Protein AF-0000000072554692 (afdb_homodimer)

pLDDT: mean 91.98, std 11.0, range [53.34, 98.75]

Solvent-accessible surface area (backbone atoms only — not comparable to full-atom values): 11485 Å² total; per-residue (Å²): 124,55,53,57,45,79,74,40,60,37,57,48,41,49,41,67,34,64,44,56,52,38,45,26,35,38,33,53,44,80,68,66,70,75,41,36,36,34,41,55,47,37,23,35,80,87,69,43,76,45,80,87,39,63,42,62,56,47,60,25,60,50,39,83,48,96,64,23,29,34,33,58,33,79,50,31,22,42,56,57,62,47,53,27,29,43,42,33,39,32,29,37,44,63,105,50,80,43,81,44,40,66,45,70,52,66,66,24,42,28,80,122,55,53,56,43,79,75,40,60,36,58,48,41,48,41,68,35,64,43,54,52,37,45,28,35,38,34,53,44,80,69,67,70,76,41,36,36,35,39,55,45,36,23,36,80,86,70,46,78,46,80,87,39,62,42,62,57,47,59,26,61,50,39,84,48,95,64,23,28,35,33,58,35,79,51,31,22,42,55,58,62,46,53,28,27,44,40,34,39,31,29,38,44,67,103,50,79,43,81,43,41,64,43,69,52,64,64,23,42,28,79

Foldseek 3Di:
DWDKDWDDFDPDDDPPDDGPPDTDMDTDDPCPPFKKKKFKFKDAPVRHTDPPQKDAPRMFIFDDDVPGTDTDRDDIDGNDFHKMKMKMWMFTPDVHTDTDDIDIDDIDGGD/DWDKDWDDFDPDDDPPDDGPPDTDMDTDDPCPPFKKKKFKFKDAPVRHTDPPQKDAPRMFIFDDDDPGTDTDRDDIDGRDFHKMKMKMWMFTPDVHTDTDDIDIDDIDGGD

Radius of gyration: 26.97 Å; Cα contacts (8 Å, |Δi|>4): 586; chains: 2; bounding box: 29×77×52 Å

Sequence (222 aa):
MANIQILTQPAQANANRTLSPAIELHQQVATEPNLYFAHAALYDAAGTAVSGVLQGDVSATGTPTDGGLNYSFANLKITAPGQYYVLVNIFEQSNGANYLGEARSNLITVVMANIQILTQPAQANANRTLSPAIELHQQVATEPNLYFAHAALYDAAGTAVSGVLQGDVSATGTPTDGGLNYSFANLKITAPGQYYVLVNIFEQSNGANYLGEARSNLITVV

Organism: Hypocrea jecorina (strain QM6a) (NCBI:txid431241)

Secondary structure (DSSP, 8-state):
---EEEEE--SEE-TTSB-SSPEEEEEE------EEEEEEEEEETTS-EE-SSEES--EEE-EEETTEEEEEETT-EE-S-EEEEEEEEEEEEESEEEEEEEEEPPPEEE-/---EEEEE--SEE-TTSB-SSPEEEEEE------EEEEEEEEEETTS-EE-SSEES--EEE-EEETTEEEEEETT-EE-S-EEEEEEEEEEEEESEEEEEEEEEPPPEEE-

Structure (mmCIF, N/CA/C/O backbone):
data_AF-0000000072554692-model_v1
#
loop_
_entity.id
_entity.type
_entity.pdbx_description
1 polymer 'Predicted protein'
#
loop_
_atom_site.group_PDB
_atom_site.id
_atom_site.type_symbol
_atom_site.label_atom_id
_atom_site.label_alt_id
_atom_site.label_comp_id
_atom_site.label_asym_id
_atom_site.label_entity_id
_atom_site.label_seq_id
_atom_site.pdbx_PDB_ins_code
_atom_site.Cartn_x
_atom_site.Cartn_y
_atom_site.Cartn_z
_atom_site.occupancy
_atom_site.B_iso_or_equiv
_atom_site.auth_seq_id
_atom_site.auth_comp_id
_atom_site.auth_asym_id
_atom_site.auth_atom_id
_atom_site.pdbx_PDB_model_num
ATOM 1 N N . MET A 1 1 ? 1.763 -3.527 -16.766 1 65.5 1 MET A N 1
ATOM 2 C CA . MET A 1 1 ? 1.804 -4.949 -16.438 1 65.5 1 MET A CA 1
ATOM 3 C C . MET A 1 1 ? 2.961 -5.25 -15.484 1 65.5 1 MET A C 1
ATOM 5 O O . MET A 1 1 ? 3.986 -4.57 -15.516 1 65.5 1 MET A O 1
ATOM 9 N N . ALA A 1 2 ? 2.713 -6.156 -14.43 1 78.81 2 ALA A N 1
ATOM 10 C CA . ALA A 1 2 ? 3.75 -6.453 -13.445 1 78.81 2 ALA A CA 1
ATOM 11 C C . ALA A 1 2 ? 4.906 -7.219 -14.086 1 78.81 2 ALA A C 1
ATOM 13 O O . ALA A 1 2 ? 4.715 -7.941 -15.062 1 78.81 2 ALA A O 1
ATOM 14 N N . ASN A 1 3 ? 6.09 -6.801 -13.617 1 91.38 3 ASN A N 1
ATOM 15 C CA . ASN A 1 3 ? 7.254 -7.594 -13.992 1 91.38 3 ASN A CA 1
ATOM 16 C C . ASN A 1 3 ? 7.316 -8.906 -13.219 1 91.38 3 ASN A C 1
ATOM 18 O O . ASN A 1 3 ? 7.547 -8.906 -12.008 1 91.38 3 ASN A O 1
ATOM 22 N N . ILE A 1 4 ? 7.027 -10 -13.938 1 95.06 4 ILE A N 1
ATOM 23 C CA . ILE A 1 4 ? 6.941 -11.32 -13.312 1 95.06 4 ILE A CA 1
ATOM 24 C C . ILE A 1 4 ? 7.898 -12.281 -14.008 1 95.06 4 ILE A C 1
ATOM 26 O O . ILE A 1 4 ? 7.934 -12.352 -15.242 1 95.06 4 ILE A O 1
ATOM 30 N N . GLN A 1 5 ? 8.695 -12.938 -13.18 1 96.19 5 GLN A N 1
ATOM 31 C CA . GLN A 1 5 ? 9.641 -13.914 -13.719 1 96.19 5 GLN A CA 1
ATOM 32 C C . GLN A 1 5 ? 9.5 -15.258 -13.016 1 96.19 5 GLN A C 1
ATOM 34 O O . GLN A 1 5 ? 9.297 -15.312 -11.805 1 96.19 5 GLN A O 1
ATOM 39 N N . ILE A 1 6 ? 9.555 -16.344 -13.828 1 97.44 6 ILE A N 1
ATOM 40 C CA . ILE A 1 6 ? 9.703 -17.672 -13.234 1 97.44 6 ILE A CA 1
ATOM 41 C C . ILE A 1 6 ? 11.164 -17.922 -12.883 1 97.44 6 ILE A C 1
ATOM 43 O O . ILE A 1 6 ? 12.047 -17.812 -13.734 1 97.44 6 ILE A O 1
ATOM 47 N N . LEU A 1 7 ? 11.398 -18.172 -11.602 1 97.19 7 LEU A N 1
ATOM 48 C CA . LEU A 1 7 ? 12.75 -18.391 -11.094 1 97.19 7 LEU A CA 1
ATOM 49 C C . LEU A 1 7 ? 13.188 -19.828 -11.273 1 97.19 7 LEU A C 1
ATOM 51 O O . LEU A 1 7 ? 14.336 -20.094 -11.633 1 97.19 7 LEU A O 1
ATOM 55 N N . THR A 1 8 ? 12.367 -20.75 -10.883 1 98.12 8 THR A N 1
ATOM 56 C CA . THR A 1 8 ? 12.617 -22.188 -11.016 1 98.12 8 THR A CA 1
ATOM 57 C C . THR A 1 8 ? 11.375 -22.906 -11.547 1 98.12 8 THR A C 1
ATOM 59 O O . THR A 1 8 ? 10.25 -22.531 -11.211 1 98.12 8 THR A O 1
ATOM 62 N N . GLN A 1 9 ? 11.586 -23.891 -12.414 1 97.69 9 GLN A N 1
ATOM 63 C CA . GLN A 1 9 ? 10.531 -24.719 -12.992 1 97.69 9 GLN A CA 1
ATOM 64 C C . GLN A 1 9 ? 11.086 -26.047 -13.484 1 97.69 9 GLN A C 1
ATOM 66 O O . GLN A 1 9 ? 12.242 -26.141 -13.891 1 97.69 9 GLN A O 1
ATOM 71 N N . PRO A 1 10 ? 10.234 -27.078 -13.492 1 97.56 10 PRO A N 1
ATOM 72 C CA . PRO A 1 10 ? 10.711 -28.344 -14.031 1 97.56 10 PRO A CA 1
ATOM 73 C C . PRO A 1 10 ? 10.602 -28.422 -15.547 1 97.56 10 PRO A C 1
ATOM 75 O O . PRO A 1 10 ? 9.672 -27.875 -16.141 1 97.56 10 PRO A O 1
ATOM 78 N N . ALA A 1 11 ? 11.516 -29.109 -16.125 1 96.94 11 ALA A N 1
ATOM 79 C CA . ALA A 1 11 ? 11.414 -29.422 -17.547 1 96.94 11 ALA A CA 1
ATOM 80 C C . ALA A 1 11 ? 10.711 -30.766 -17.781 1 96.94 11 ALA A C 1
ATOM 82 O O . ALA A 1 11 ? 10.055 -30.969 -18.797 1 96.94 11 ALA A O 1
ATOM 83 N N . GLN A 1 12 ? 10.93 -31.594 -16.812 1 97.94 12 GLN A N 1
ATOM 84 C CA . GLN A 1 12 ? 10.336 -32.938 -16.844 1 97.94 12 GLN A CA 1
ATOM 85 C C . GLN A 1 12 ? 9.758 -33.312 -15.484 1 97.94 12 GLN A C 1
ATOM 87 O O . GLN A 1 12 ? 10.133 -32.719 -14.461 1 97.94 12 GLN A O 1
ATOM 92 N N . ALA A 1 13 ? 8.82 -34.125 -15.523 1 98.38 13 ALA A N 1
ATOM 93 C CA . ALA A 1 13 ? 8.234 -34.656 -14.289 1 98.38 13 ALA A CA 1
ATOM 94 C C . ALA A 1 13 ? 7.68 -36.062 -14.484 1 98.38 13 ALA A C 1
ATOM 96 O O . ALA A 1 13 ? 7.445 -36.5 -15.617 1 98.38 13 ALA A O 1
ATOM 97 N N . ASN A 1 14 ? 7.613 -36.875 -13.367 1 98.31 14 ASN A N 1
ATOM 98 C CA . ASN A 1 14 ? 6.844 -38.094 -13.344 1 98.31 14 ASN A CA 1
ATOM 99 C C . ASN A 1 14 ? 5.418 -37.875 -12.867 1 98.31 14 ASN A C 1
ATOM 101 O O . ASN A 1 14 ? 5.191 -37.125 -11.906 1 98.31 14 ASN A O 1
ATOM 105 N N . ALA A 1 15 ? 4.539 -38.5 -13.578 1 98.06 15 ALA A N 1
ATOM 106 C CA . ALA A 1 15 ? 3.133 -38.375 -13.203 1 98.06 15 ALA A CA 1
ATOM 107 C C . ALA A 1 15 ? 2.92 -38.688 -11.734 1 98.06 15 ALA A C 1
ATOM 109 O O . ALA A 1 15 ? 3.506 -39.656 -11.211 1 98.06 15 ALA A O 1
ATOM 110 N N . ASN A 1 16 ? 2.104 -37.875 -11.109 1 98 16 ASN A N 1
ATOM 111 C CA . ASN A 1 16 ? 1.656 -38.062 -9.734 1 98 16 ASN A CA 1
ATOM 112 C C . ASN A 1 16 ? 2.795 -37.875 -8.742 1 98 16 ASN A C 1
ATOM 114 O O . ASN A 1 16 ? 2.709 -38.281 -7.59 1 98 16 ASN A O 1
ATOM 118 N N . ARG A 1 17 ? 3.898 -37.312 -9.227 1 98.19 17 ARG A N 1
ATOM 119 C CA . ARG A 1 17 ? 4.973 -36.906 -8.328 1 98.19 17 ARG A CA 1
ATOM 120 C C . ARG A 1 17 ? 5.039 -35.375 -8.211 1 98.19 17 ARG A C 1
ATOM 122 O O . ARG A 1 17 ? 4.758 -34.688 -9.172 1 98.19 17 ARG A O 1
ATOM 129 N N . THR A 1 18 ? 5.453 -34.969 -7.074 1 98.31 18 THR A N 1
ATOM 130 C CA . THR A 1 18 ? 5.625 -33.531 -6.871 1 98.31 18 THR A CA 1
ATOM 131 C C . THR A 1 18 ? 6.656 -32.969 -7.848 1 98.31 18 THR A C 1
ATOM 133 O O . THR A 1 18 ? 7.699 -33.594 -8.078 1 98.31 18 THR A O 1
ATOM 136 N N . LEU A 1 19 ? 6.277 -31.844 -8.414 1 98.5 19 LEU A N 1
ATOM 137 C CA . LEU A 1 19 ? 7.184 -31.203 -9.352 1 98.5 19 LEU A CA 1
ATOM 138 C C . LEU A 1 19 ? 8.5 -30.828 -8.68 1 98.5 19 LEU A C 1
ATOM 140 O O . LEU A 1 19 ? 8.5 -30.312 -7.562 1 98.5 19 LEU A O 1
ATOM 144 N N . SER A 1 20 ? 9.492 -31.203 -9.406 1 97.94 20 SER A N 1
ATOM 145 C CA . SER A 1 20 ? 10.836 -30.859 -8.953 1 97.94 20 SER A CA 1
ATOM 146 C C . SER A 1 20 ? 11.711 -30.391 -10.109 1 97.94 20 SER A C 1
ATOM 148 O O . SER A 1 20 ? 11.852 -31.094 -11.109 1 97.94 20 SER A O 1
ATOM 150 N N . PRO A 1 21 ? 12.344 -29.172 -9.992 1 97.94 21 PRO A N 1
ATOM 151 C CA . PRO A 1 21 ? 12.148 -28.188 -8.922 1 97.94 21 PRO A CA 1
ATOM 152 C C . PRO A 1 21 ? 10.734 -27.641 -8.883 1 97.94 21 PRO A C 1
ATOM 154 O O . PRO A 1 21 ? 9.992 -27.75 -9.859 1 97.94 21 PRO A O 1
ATOM 157 N N . ALA A 1 22 ? 10.344 -27.125 -7.719 1 98.12 22 ALA A N 1
ATOM 158 C CA . ALA A 1 22 ? 9.062 -26.438 -7.594 1 98.12 22 ALA A CA 1
ATOM 159 C C . ALA A 1 22 ? 9 -25.219 -8.516 1 98.12 22 ALA A C 1
ATOM 161 O O . ALA A 1 22 ? 10.031 -24.688 -8.922 1 98.12 22 ALA A O 1
ATOM 162 N N . ILE A 1 23 ? 7.777 -24.844 -8.914 1 97.94 23 ILE A N 1
ATOM 163 C CA . ILE A 1 23 ? 7.609 -23.594 -9.648 1 97.94 23 ILE A CA 1
ATOM 164 C C . ILE A 1 23 ? 7.703 -22.422 -8.68 1 97.94 23 ILE A C 1
ATOM 166 O O . ILE A 1 23 ? 6.969 -22.359 -7.691 1 97.94 23 ILE A O 1
ATOM 170 N N . GLU A 1 24 ? 8.641 -21.547 -8.906 1 97.88 24 GLU A N 1
ATOM 171 C CA . GLU A 1 24 ? 8.852 -20.328 -8.141 1 97.88 24 GLU A CA 1
ATOM 172 C C . GLU A 1 24 ? 8.852 -19.094 -9.039 1 97.88 24 GLU A C 1
ATOM 174 O O . GLU A 1 24 ? 9.406 -19.125 -10.141 1 97.88 24 GLU A O 1
ATOM 179 N N . LEU A 1 25 ? 8.164 -18.094 -8.57 1 97.81 25 LEU A N 1
ATOM 180 C CA . LEU A 1 25 ? 8.094 -16.844 -9.328 1 97.81 25 LEU A CA 1
ATOM 181 C C . LEU A 1 25 ? 8.594 -15.672 -8.5 1 97.81 25 LEU A C 1
ATOM 183 O O . LEU A 1 25 ? 8.531 -15.711 -7.266 1 97.81 25 LEU A O 1
ATOM 187 N N . HIS A 1 26 ? 9.031 -14.648 -9.172 1 96.56 26 HIS A N 1
ATOM 188 C CA . HIS A 1 26 ? 9.344 -13.336 -8.609 1 96.56 26 HIS A CA 1
ATOM 189 C C . HIS A 1 26 ? 8.547 -12.234 -9.305 1 96.56 26 HIS A C 1
ATOM 191 O O . HIS A 1 26 ? 8.469 -12.203 -10.539 1 96.56 26 HIS A O 1
ATOM 197 N N . GLN A 1 27 ? 7.93 -11.461 -8.523 1 94.25 27 GLN A N 1
ATOM 198 C CA . GLN A 1 27 ? 7.266 -10.25 -8.984 1 94.25 27 GLN A CA 1
ATOM 199 C C . GLN A 1 27 ? 7.969 -9 -8.461 1 94.25 27 GLN A C 1
ATOM 201 O O . GLN A 1 27 ? 8.109 -8.828 -7.25 1 94.25 27 GLN A O 1
ATOM 206 N N . GLN A 1 28 ? 8.367 -8.164 -9.43 1 88.81 28 GLN A N 1
ATOM 207 C CA . GLN A 1 28 ? 8.859 -6.855 -9 1 88.81 28 GLN A CA 1
ATOM 208 C C . GLN A 1 28 ? 7.715 -5.973 -8.508 1 88.81 28 GLN A C 1
ATOM 210 O O . GLN A 1 28 ? 6.676 -5.871 -9.164 1 88.81 28 GLN A O 1
ATOM 215 N N . VAL A 1 29 ? 7.691 -5.656 -7.363 1 75.31 29 VAL A N 1
ATOM 216 C CA . VAL A 1 29 ? 6.715 -4.715 -6.82 1 75.31 29 VAL A CA 1
ATOM 217 C C . VAL A 1 29 ? 7.387 -3.371 -6.555 1 75.31 29 VAL A C 1
ATOM 219 O O . VAL A 1 29 ? 8.398 -3.307 -5.859 1 75.31 29 VAL A O 1
ATOM 222 N N . ALA A 1 30 ? 7.109 -2.529 -7.508 1 62.19 30 ALA A N 1
ATOM 223 C CA . ALA A 1 30 ? 7.641 -1.192 -7.262 1 62.19 30 ALA A CA 1
ATOM 224 C C . ALA A 1 30 ? 7.074 -0.604 -5.973 1 62.19 30 ALA A C 1
ATOM 226 O O . ALA A 1 30 ? 5.859 -0.441 -5.84 1 62.19 30 ALA A O 1
ATOM 227 N N . THR A 1 31 ? 7.348 -1.134 -4.855 1 54.62 31 THR A N 1
ATOM 228 C CA . THR A 1 31 ? 6.77 -0.542 -3.656 1 54.62 31 THR A CA 1
ATOM 229 C C . THR A 1 31 ? 6.969 0.971 -3.648 1 54.62 31 THR A C 1
ATOM 231 O O . THR A 1 31 ? 8.102 1.453 -3.555 1 54.62 31 THR A O 1
ATOM 234 N N . GLU A 1 32 ? 6.582 1.628 -4.613 1 53.34 32 GLU A N 1
ATOM 235 C CA . GLU A 1 32 ? 6.742 3.002 -4.148 1 53.34 32 GLU A CA 1
ATOM 236 C C . GLU A 1 32 ? 5.984 3.232 -2.844 1 53.34 32 GLU A C 1
ATOM 238 O O . GLU A 1 32 ? 4.797 2.914 -2.744 1 53.34 32 GLU A O 1
ATOM 243 N N . PRO A 1 33 ? 6.723 3.105 -1.695 1 54.78 33 PRO A N 1
ATOM 244 C CA . PRO A 1 33 ? 6.043 3.416 -0.436 1 54.78 33 PRO A CA 1
ATOM 245 C C . PRO A 1 33 ? 5.023 4.547 -0.579 1 54.78 33 PRO A C 1
ATOM 247 O O . PRO A 1 33 ? 5.25 5.492 -1.337 1 54.78 33 PRO A O 1
ATOM 250 N N . ASN A 1 34 ? 3.744 4.145 -0.47 1 62.06 34 ASN A N 1
ATOM 251 C CA . ASN A 1 34 ? 2.826 5.273 -0.374 1 62.06 34 ASN A CA 1
ATOM 252 C C . ASN A 1 34 ? 3.389 6.379 0.513 1 62.06 34 ASN A C 1
ATOM 254 O O . ASN A 1 34 ? 3.818 6.121 1.639 1 62.06 34 ASN A O 1
ATOM 258 N N . LEU A 1 35 ? 3.643 7.484 -0.141 1 75.5 35 LEU A N 1
ATOM 259 C CA . LEU A 1 35 ? 4.035 8.648 0.642 1 75.5 35 LEU A CA 1
ATOM 260 C C . LEU A 1 35 ? 2.807 9.398 1.152 1 75.5 35 LEU A C 1
ATOM 262 O O . LEU A 1 35 ? 1.83 9.57 0.42 1 75.5 35 LEU A O 1
ATOM 266 N N . TYR A 1 36 ? 2.711 9.453 2.428 1 86.62 36 TYR A N 1
ATOM 267 C CA . TYR A 1 36 ? 1.669 10.234 3.078 1 86.62 36 TYR A CA 1
ATOM 268 C C . TYR A 1 36 ? 2.215 11.578 3.561 1 86.62 36 TYR A C 1
ATOM 270 O O . TYR A 1 36 ? 3.33 11.648 4.082 1 86.62 36 TYR A O 1
ATOM 278 N N . PHE A 1 37 ? 1.514 12.586 3.26 1 92.25 37 PHE A N 1
ATOM 279 C CA . PHE A 1 37 ? 1.936 13.883 3.764 1 92.25 37 PHE A CA 1
ATOM 280 C C . PHE A 1 37 ? 0.759 14.633 4.375 1 92.25 37 PHE A C 1
ATOM 282 O O . PHE A 1 37 ? -0.393 14.406 4 1 92.25 37 PHE A O 1
ATOM 289 N N . ALA A 1 38 ? 1.101 15.43 5.293 1 95.94 38 ALA A N 1
ATOM 290 C CA . ALA A 1 38 ? 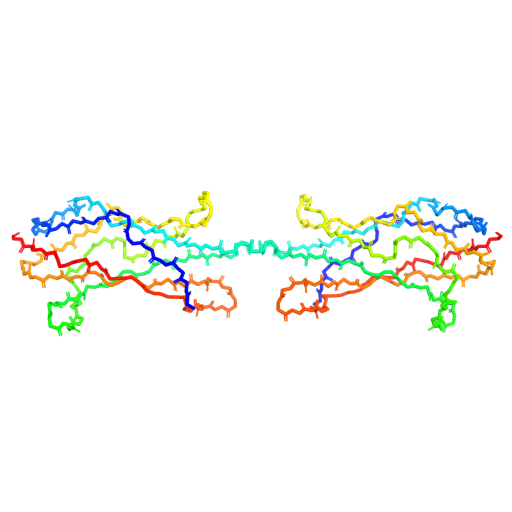0.169 16.344 5.945 1 95.94 38 ALA A CA 1
ATOM 291 C C . ALA A 1 38 ? 0.488 17.797 5.594 1 95.94 38 ALA A C 1
ATOM 293 O O . ALA A 1 38 ? 1.654 18.156 5.43 1 95.94 38 ALA A O 1
ATOM 294 N N . HIS A 1 39 ? -0.562 18.609 5.402 1 96.88 39 HIS A N 1
ATOM 295 C CA . HIS A 1 39 ? -0.417 20.031 5.133 1 96.88 39 HIS A CA 1
ATOM 296 C C . HIS A 1 39 ? -1.204 20.875 6.141 1 96.88 39 HIS A C 1
ATOM 298 O O . HIS A 1 39 ? -2.396 20.641 6.348 1 96.88 39 HIS A O 1
ATOM 304 N N . ALA A 1 40 ? -0.528 21.812 6.758 1 98.44 40 ALA A N 1
ATOM 305 C CA . ALA A 1 40 ? -1.142 22.672 7.766 1 98.44 40 ALA A CA 1
ATOM 306 C C . ALA A 1 40 ? -1.521 24.031 7.168 1 98.44 40 ALA A C 1
ATOM 308 O O . ALA A 1 40 ? -0.777 24.594 6.359 1 98.44 40 ALA A O 1
ATOM 309 N N . ALA A 1 41 ? -2.668 24.562 7.578 1 98.44 41 ALA A N 1
ATOM 310 C CA . ALA A 1 41 ? -3.113 25.938 7.293 1 98.44 41 ALA A CA 1
ATOM 311 C C . ALA A 1 41 ? -3.711 26.578 8.539 1 98.44 41 ALA A C 1
ATOM 313 O O . ALA A 1 41 ? -4.164 25.891 9.453 1 98.44 41 ALA A O 1
ATOM 314 N N . LEU A 1 42 ? -3.672 27.891 8.547 1 98.75 42 LEU A N 1
ATOM 315 C CA . LEU A 1 42 ? -4.156 28.656 9.688 1 98.75 42 LEU A CA 1
ATOM 316 C C . LEU A 1 42 ? -5.535 29.234 9.398 1 98.75 42 LEU A C 1
ATOM 318 O O . LEU A 1 42 ? -5.773 29.766 8.312 1 98.75 42 LEU A O 1
ATOM 322 N N . TYR A 1 43 ? -6.355 29.141 10.359 1 98.62 43 TYR A N 1
ATOM 323 C CA . TYR A 1 43 ? -7.684 29.75 10.305 1 98.62 43 TYR A CA 1
ATOM 324 C C . TYR A 1 43 ? -7.941 30.609 11.539 1 98.62 43 TYR A C 1
ATOM 326 O O . TYR A 1 43 ? -7.426 30.312 12.617 1 98.62 43 TYR A O 1
ATOM 334 N N . ASP A 1 44 ? -8.719 31.625 11.367 1 98.25 44 ASP A N 1
ATOM 335 C CA . ASP A 1 44 ? -9.133 32.406 12.539 1 98.25 44 ASP A CA 1
ATOM 336 C C . ASP A 1 44 ? -10.367 31.797 13.195 1 98.25 44 ASP A C 1
ATOM 338 O O . ASP A 1 44 ? -10.891 30.781 12.719 1 98.25 44 ASP A O 1
ATOM 342 N N . ALA A 1 45 ? -10.727 32.281 14.328 1 97.5 45 ALA A N 1
ATOM 343 C CA . ALA A 1 45 ? -11.797 31.719 15.156 1 97.5 45 ALA A CA 1
ATOM 344 C C . ALA A 1 45 ? -13.117 31.719 14.398 1 97.5 45 ALA A C 1
ATOM 346 O O . ALA A 1 45 ? -14.008 30.922 14.711 1 97.5 45 ALA A O 1
ATOM 347 N N . ALA A 1 46 ? -13.234 32.562 13.344 1 97.31 46 ALA A N 1
ATOM 348 C CA . ALA A 1 46 ? -14.461 32.656 12.562 1 97.31 46 ALA A CA 1
ATOM 349 C C . ALA A 1 46 ? -14.477 31.641 11.43 1 97.31 46 ALA A C 1
ATOM 351 O O . ALA A 1 46 ? -15.469 31.516 10.711 1 97.31 46 ALA A O 1
ATOM 352 N N . GLY A 1 47 ? -13.383 30.953 11.273 1 97 47 GLY A N 1
ATOM 353 C CA . GLY A 1 47 ? -13.328 29.938 10.234 1 97 47 GLY A CA 1
ATOM 354 C C . GLY A 1 47 ? -12.805 30.453 8.914 1 97 47 GLY A C 1
ATOM 355 O O . GLY A 1 47 ? -13 29.828 7.871 1 97 47 GLY A O 1
ATOM 356 N N . THR A 1 48 ? -12.242 31.672 9 1 97.56 48 THR A N 1
ATOM 357 C CA . THR A 1 48 ? -11.641 32.25 7.805 1 97.56 48 THR A CA 1
ATOM 358 C C . THR A 1 48 ? -10.156 31.875 7.715 1 97.56 48 THR A C 1
ATOM 360 O O . THR A 1 48 ? -9.422 32.031 8.688 1 97.56 48 THR A O 1
ATOM 363 N N . ALA A 1 49 ? -9.727 31.406 6.551 1 97.75 49 ALA A N 1
ATOM 364 C CA . ALA A 1 49 ? -8.32 31.094 6.348 1 97.75 49 ALA A CA 1
ATOM 365 C C . ALA A 1 49 ? -7.457 32.344 6.445 1 97.75 49 ALA A C 1
ATOM 367 O O . ALA A 1 49 ? -7.824 33.406 5.926 1 97.75 49 ALA A O 1
ATOM 368 N N . VAL A 1 50 ? -6.332 32.219 7.184 1 97.5 50 VAL A N 1
ATOM 369 C CA . VAL A 1 50 ? -5.391 33.344 7.348 1 97.5 50 VAL A CA 1
ATOM 370 C C . VAL A 1 50 ? -4.078 33 6.645 1 97.5 50 VAL A C 1
ATOM 372 O O . VAL A 1 50 ? -3.379 32.062 7.023 1 97.5 50 VAL A O 1
ATOM 375 N N . SER A 1 51 ? -3.727 33.688 5.625 1 95.94 51 SER A N 1
ATOM 376 C CA . SER A 1 51 ? -2.516 33.438 4.848 1 95.94 51 SER A CA 1
ATOM 377 C C . SER A 1 51 ? -1.356 34.281 5.336 1 95.94 51 SER A C 1
ATOM 379 O O . SER A 1 51 ? -1.562 35.438 5.777 1 95.94 51 SER A O 1
ATOM 381 N N . GLY A 1 52 ? -0.174 33.75 5.293 1 95.69 52 GLY A N 1
ATOM 382 C CA . GLY A 1 52 ? 1.046 34.531 5.531 1 95.69 52 GLY A CA 1
ATOM 383 C C . GLY A 1 52 ? 1.408 34.625 7 1 95.69 52 GLY A C 1
ATOM 384 O O . GLY A 1 52 ? 2.482 35.125 7.348 1 95.69 52 GLY A O 1
ATOM 385 N N . VAL A 1 53 ? 0.56 34.281 7.965 1 97.81 53 VAL A N 1
ATOM 386 C CA . VAL A 1 53 ? 0.723 34.438 9.406 1 97.81 53 VAL A CA 1
ATOM 387 C C . VAL A 1 53 ? 1.297 33.156 10.008 1 97.81 53 VAL A C 1
ATOM 389 O O . VAL A 1 53 ? 2.035 33.219 11 1 97.81 53 VAL A O 1
ATOM 392 N N . LEU A 1 54 ? 1.003 32.062 9.398 1 98.5 54 LEU A N 1
ATOM 393 C CA . LEU A 1 54 ? 1.609 30.781 9.789 1 98.5 54 LEU A CA 1
ATOM 394 C C . LEU A 1 54 ? 2.938 30.578 9.07 1 98.5 54 LEU A C 1
ATOM 396 O O . LEU A 1 54 ? 2.98 30.531 7.836 1 98.5 54 LEU A O 1
ATOM 400 N N . GLN A 1 55 ? 4.004 30.5 9.828 1 98.25 55 GLN A N 1
ATOM 401 C CA . GLN A 1 55 ? 5.324 30.312 9.234 1 98.25 55 GLN A CA 1
ATOM 402 C C . GLN A 1 55 ? 5.961 29.016 9.711 1 98.25 55 GLN A C 1
ATOM 404 O O . GLN A 1 55 ? 5.527 28.438 10.703 1 98.25 55 GLN A O 1
ATOM 409 N N . GLY A 1 56 ? 7.039 28.578 8.93 1 98.06 56 GLY A N 1
ATOM 410 C CA . GLY A 1 56 ? 7.664 27.281 9.172 1 98.06 56 GLY A CA 1
ATOM 411 C C . GLY A 1 56 ? 7.316 26.25 8.125 1 98.06 56 GLY A C 1
ATOM 412 O O . GLY A 1 56 ? 6.824 26.578 7.047 1 98.06 56 GLY A O 1
ATOM 413 N N . ASP A 1 57 ? 7.66 24.984 8.367 1 97.38 57 ASP A N 1
ATOM 414 C CA . ASP A 1 57 ? 7.289 23.906 7.453 1 97.38 57 ASP A CA 1
ATOM 415 C C . ASP A 1 57 ? 5.828 23.516 7.641 1 97.38 57 ASP A C 1
ATOM 417 O O . ASP A 1 57 ? 5.484 22.797 8.594 1 97.38 57 ASP A O 1
ATOM 421 N N . VAL A 1 58 ? 5.039 23.922 6.734 1 97.88 58 VAL A N 1
ATOM 422 C CA . VAL A 1 58 ? 3.605 23.672 6.863 1 97.88 58 VAL A CA 1
ATOM 423 C C . VAL A 1 58 ? 3.262 22.312 6.281 1 97.88 58 VAL A C 1
ATOM 425 O O . VAL A 1 58 ? 2.096 21.906 6.262 1 97.88 58 VAL A O 1
ATOM 428 N N . SER A 1 59 ? 4.227 21.547 5.75 1 95.88 59 SER A N 1
ATOM 429 C CA . SER A 1 59 ? 4.062 20.172 5.301 1 95.88 59 SER A CA 1
ATOM 430 C C . SER A 1 59 ? 4.926 19.219 6.125 1 95.88 59 SER A C 1
ATOM 432 O O . SER A 1 59 ? 6.039 19.562 6.523 1 95.88 59 SER A O 1
ATOM 434 N N . ALA A 1 60 ? 4.309 18.078 6.387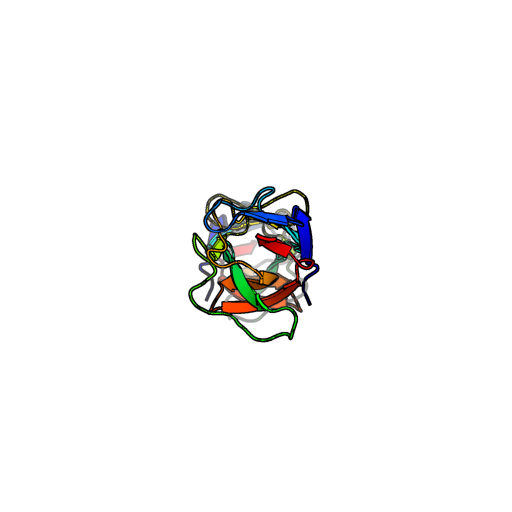 1 95.44 60 ALA A N 1
ATOM 435 C CA . ALA A 1 60 ? 5.023 17.016 7.105 1 95.44 60 ALA A CA 1
ATOM 436 C C . ALA A 1 60 ? 4.758 15.656 6.484 1 95.44 60 ALA A C 1
ATOM 438 O O . ALA A 1 60 ? 3.625 15.344 6.109 1 95.44 60 ALA A O 1
ATOM 439 N N . THR A 1 61 ? 5.805 14.797 6.402 1 91.31 61 THR A N 1
ATOM 440 C CA . THR A 1 61 ? 5.691 13.43 5.902 1 91.31 61 THR A CA 1
ATOM 441 C C . THR A 1 61 ? 5.297 12.477 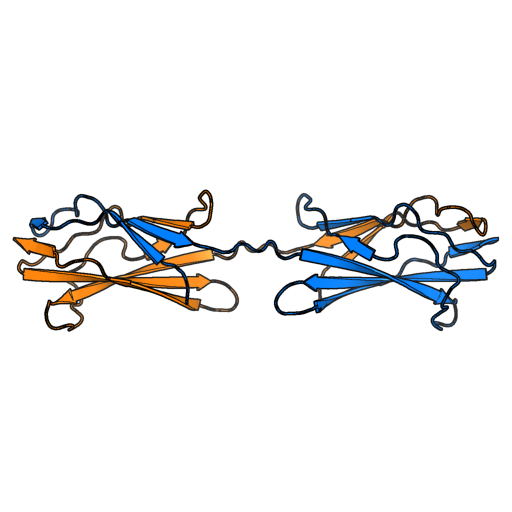7.023 1 91.31 61 THR A C 1
ATOM 443 O O . THR A 1 61 ? 5.781 12.602 8.148 1 91.31 61 THR A O 1
ATOM 446 N N . GLY A 1 62 ? 4.371 11.578 6.641 1 92.75 62 GLY A N 1
ATOM 447 C CA . GLY A 1 62 ? 4.016 10.547 7.602 1 92.75 62 GLY A CA 1
ATOM 448 C C . GLY A 1 62 ? 5.156 9.586 7.898 1 92.75 62 GLY A C 1
ATOM 449 O O . GLY A 1 62 ? 5.777 9.055 6.98 1 92.75 62 GLY A O 1
ATOM 450 N N . THR A 1 63 ? 5.426 9.422 9.211 1 88.88 63 THR A N 1
ATOM 451 C CA . THR A 1 63 ? 6.414 8.453 9.656 1 88.88 63 THR A CA 1
ATOM 452 C C . THR A 1 63 ? 5.734 7.234 10.273 1 88.88 63 THR A C 1
ATOM 454 O O . THR A 1 63 ? 4.867 7.375 11.141 1 88.88 63 THR A O 1
ATOM 457 N N . PRO A 1 64 ? 6.113 6.031 9.773 1 82.81 64 PRO A N 1
ATOM 458 C CA . PRO A 1 64 ? 5.457 4.824 10.281 1 82.81 64 PRO A CA 1
ATOM 459 C C . PRO A 1 64 ? 5.605 4.668 11.789 1 82.81 64 PRO A C 1
ATOM 461 O O . PRO A 1 64 ? 6.664 4.973 12.344 1 82.81 64 PRO A O 1
ATOM 464 N N . THR A 1 65 ? 4.512 4.391 12.414 1 85.69 65 THR A N 1
ATOM 465 C CA . THR A 1 65 ? 4.449 3.994 13.82 1 85.69 65 THR A CA 1
ATOM 466 C C . THR A 1 65 ? 3.682 2.684 13.977 1 85.69 65 THR A C 1
ATOM 468 O O . THR A 1 65 ? 3.223 2.104 12.992 1 85.69 65 THR A O 1
ATOM 471 N N . ASP A 1 66 ? 3.695 2.221 15.242 1 80.12 66 ASP A N 1
ATOM 472 C CA . ASP A 1 66 ? 2.807 1.092 15.5 1 80.12 66 ASP A CA 1
ATOM 473 C C . ASP A 1 66 ? 1.354 1.457 15.211 1 80.12 66 ASP A C 1
ATOM 475 O O . ASP A 1 66 ? 0.794 2.354 15.844 1 80.12 66 ASP A O 1
ATOM 479 N N . GLY A 1 67 ? 0.779 1.002 14.117 1 78.19 67 GLY A N 1
ATOM 480 C CA . GLY A 1 67 ? -0.637 1.189 13.844 1 78.19 67 GLY A CA 1
ATOM 481 C C . GLY A 1 67 ? -0.912 2.328 12.883 1 78.19 67 GLY A C 1
ATOM 482 O O . GLY A 1 67 ? -2.066 2.701 12.664 1 78.19 67 GLY A O 1
ATOM 483 N N . GLY A 1 68 ? 0.169 2.871 12.398 1 87.56 68 GLY A N 1
ATOM 484 C CA . GLY A 1 68 ? -0.15 3.928 11.445 1 87.56 68 GLY A CA 1
ATOM 485 C C . GLY A 1 68 ? 1.014 4.863 11.18 1 87.56 68 GLY A C 1
ATOM 486 O O . GLY A 1 68 ? 2.15 4.418 11.016 1 87.56 68 GLY A O 1
ATOM 487 N N . LEU A 1 69 ? 0.714 6.102 11 1 91.19 69 LEU A N 1
ATOM 488 C CA . LEU A 1 69 ? 1.675 7.145 10.656 1 91.19 69 LEU A CA 1
ATOM 489 C C . LEU A 1 69 ? 1.593 8.305 11.633 1 91.19 69 LEU A C 1
ATOM 491 O O . LEU A 1 69 ? 0.499 8.695 12.055 1 91.19 69 LEU A O 1
ATOM 495 N N . ASN A 1 70 ? 2.701 8.844 12.016 1 95.06 70 ASN A N 1
ATOM 496 C CA . ASN A 1 70 ? 2.771 10.102 12.75 1 95.06 70 ASN A CA 1
ATOM 497 C C . ASN A 1 70 ? 3.236 11.242 11.852 1 95.06 70 ASN A C 1
ATOM 499 O O . ASN A 1 70 ? 4.078 11.047 10.977 1 95.06 70 ASN A O 1
ATOM 503 N N . TYR A 1 71 ? 2.709 12.414 12.078 1 96.75 71 TYR A N 1
ATOM 504 C CA . TYR A 1 71 ? 3.119 13.656 11.438 1 96.75 71 TYR A CA 1
ATOM 505 C C . TYR A 1 71 ? 3.533 14.688 12.477 1 96.75 71 TYR A C 1
ATOM 507 O O . TYR A 1 71 ? 2.873 14.844 13.508 1 96.75 71 TYR A O 1
ATOM 515 N N . SER A 1 72 ? 4.617 15.398 12.219 1 97.5 72 SER A N 1
ATOM 516 C CA . SER A 1 72 ? 5.121 16.391 13.156 1 97.5 72 SER A CA 1
ATOM 517 C C . SER A 1 72 ? 5.406 17.719 12.453 1 97.5 72 SER A C 1
ATOM 519 O O . SER A 1 72 ? 6.094 17.75 11.43 1 97.5 72 SER A O 1
ATOM 521 N N . PHE A 1 73 ? 4.848 18.766 13.023 1 98.12 73 PHE A N 1
ATOM 522 C CA . PHE A 1 73 ? 5.176 20.125 12.617 1 98.12 73 PHE A CA 1
ATOM 523 C C . PHE A 1 73 ? 6.047 20.812 13.664 1 98.12 73 PHE A C 1
ATOM 525 O O . PHE A 1 73 ? 5.535 21.469 14.57 1 98.12 73 PHE A O 1
ATOM 532 N N . ALA A 1 74 ? 7.328 20.703 13.484 1 96.56 74 ALA A N 1
ATOM 533 C CA . ALA A 1 74 ? 8.266 20.969 14.578 1 96.56 74 ALA A CA 1
ATOM 534 C C . ALA A 1 74 ? 8.648 22.453 14.617 1 96.56 74 ALA A C 1
ATOM 536 O O . ALA A 1 74 ? 9.195 22.938 15.609 1 96.56 74 ALA A O 1
ATOM 537 N N . ASN A 1 75 ? 8.352 23.156 13.586 1 98 75 ASN A N 1
ATOM 538 C CA . ASN A 1 75 ? 8.906 24.5 13.57 1 98 75 ASN A CA 1
ATOM 539 C C . ASN A 1 75 ? 7.867 25.531 13.148 1 98 75 ASN A C 1
ATOM 541 O O . ASN A 1 75 ? 8.219 26.594 12.633 1 98 75 ASN A O 1
ATOM 545 N N . LEU A 1 76 ? 6.637 25.312 13.391 1 98.56 76 LEU A N 1
ATOM 546 C CA . LEU A 1 76 ? 5.594 26.281 13.07 1 98.56 76 LEU A CA 1
ATOM 547 C C . LEU A 1 76 ? 5.621 27.453 14.039 1 98.56 76 LEU A C 1
ATOM 549 O O . LEU A 1 76 ? 5.875 27.281 15.234 1 98.56 76 LEU A O 1
ATOM 553 N N . LYS A 1 77 ? 5.305 28.656 13.508 1 98.19 77 LYS A N 1
ATOM 554 C CA . LYS A 1 77 ? 5.102 29.875 14.273 1 98.19 77 LYS A CA 1
ATOM 555 C C . LYS A 1 77 ? 3.906 30.672 13.75 1 98.19 77 LYS A C 1
ATOM 557 O O . LYS A 1 77 ? 3.643 30.672 12.547 1 98.19 77 LYS A O 1
ATOM 562 N N . ILE A 1 78 ? 3.242 31.219 14.602 1 98.62 78 ILE A N 1
ATOM 563 C CA . ILE A 1 78 ? 2.227 32.219 14.258 1 98.62 78 ILE A CA 1
ATOM 564 C C . ILE A 1 78 ? 2.748 33.625 14.555 1 98.62 78 ILE A C 1
ATOM 566 O O . ILE A 1 78 ? 3.139 33.906 15.688 1 98.62 78 ILE A O 1
ATOM 570 N N . THR A 1 79 ? 2.754 34.438 13.57 1 98.56 79 THR A N 1
ATOM 571 C CA . THR A 1 79 ? 3.537 35.656 13.672 1 98.56 79 THR A CA 1
ATOM 572 C C . THR A 1 79 ? 2.68 36.812 14.203 1 98.56 79 THR A C 1
ATOM 574 O O . THR A 1 79 ? 3.205 37.844 14.602 1 98.56 79 THR A O 1
ATOM 577 N N . ALA A 1 80 ? 1.31 36.719 14.195 1 98.19 80 ALA A N 1
ATOM 578 C CA . ALA A 1 80 ? 0.416 37.781 14.609 1 98.19 80 ALA A CA 1
ATOM 579 C C . ALA A 1 80 ? -0.45 37.344 15.789 1 98.19 80 ALA A C 1
ATOM 581 O O . ALA A 1 80 ? -0.935 36.219 15.836 1 98.19 80 ALA A O 1
ATOM 582 N N . PRO A 1 81 ? -0.648 38.25 16.781 1 98.38 81 PRO A N 1
ATOM 583 C CA . PRO A 1 81 ? -1.56 37.938 17.891 1 98.38 81 PRO A CA 1
ATOM 584 C C . PRO A 1 81 ? -2.992 37.688 17.406 1 98.38 81 PRO A C 1
ATOM 586 O O . PRO A 1 81 ? -3.4 38.219 16.375 1 98.38 81 PRO A O 1
ATOM 589 N N . GLY A 1 82 ? -3.727 36.906 18.125 1 98.19 82 GLY A N 1
ATOM 590 C CA . GLY A 1 82 ? -5.109 36.594 17.812 1 98.19 82 GLY A CA 1
ATOM 591 C C . GLY A 1 82 ? -5.523 35.188 18.266 1 98.19 82 GLY A C 1
ATOM 592 O O . GLY A 1 82 ? -4.828 34.562 19.062 1 98.19 82 GLY A O 1
ATOM 593 N N . GLN A 1 83 ? -6.695 34.812 17.922 1 98.56 83 GLN A N 1
ATOM 594 C CA . GLN A 1 83 ? -7.215 33.469 18.156 1 98.56 83 GLN A CA 1
ATOM 595 C C . GLN A 1 83 ? -7.289 32.688 16.859 1 98.56 83 GLN A C 1
ATOM 597 O O . GLN A 1 83 ? -7.953 33.094 15.906 1 98.56 83 GLN A O 1
ATOM 602 N N . TYR A 1 84 ? -6.586 31.547 16.906 1 98.62 84 TYR A N 1
ATOM 603 C CA . TYR A 1 84 ? -6.453 30.781 15.672 1 98.62 84 TYR A CA 1
ATOM 604 C C . TYR A 1 84 ? -6.637 29.297 15.945 1 98.62 84 TYR A C 1
ATOM 606 O O . TYR A 1 84 ? -6.527 28.844 17.094 1 98.62 84 TYR A O 1
ATOM 614 N N . TYR A 1 85 ? -6.934 28.562 14.953 1 98.56 85 TYR A N 1
ATOM 615 C CA . TYR A 1 85 ? -6.719 27.109 14.969 1 98.56 85 TYR A CA 1
ATOM 616 C C . TYR A 1 85 ? -6.012 26.656 13.703 1 98.56 85 TYR A C 1
ATOM 618 O O . TYR A 1 85 ? -6.02 27.359 12.688 1 98.56 85 TYR A O 1
ATOM 626 N N . VAL A 1 86 ? -5.32 25.578 13.797 1 98.56 86 VAL A N 1
ATOM 627 C CA . VAL A 1 86 ? -4.637 24.969 12.664 1 98.56 86 VAL A CA 1
ATOM 628 C C . VAL A 1 86 ? -5.488 23.828 12.102 1 98.56 86 VAL A C 1
ATOM 630 O O . VAL A 1 86 ? -5.973 22.984 12.852 1 98.56 86 VAL A O 1
ATOM 633 N N . LEU A 1 87 ? -5.746 23.875 10.828 1 98.62 87 LEU A N 1
ATOM 634 C CA . LEU A 1 87 ? -6.359 22.781 10.086 1 98.62 87 LEU A CA 1
ATOM 635 C C . LEU A 1 87 ? -5.305 21.969 9.344 1 98.62 87 LEU A C 1
ATOM 637 O O . LEU A 1 87 ? -4.492 22.531 8.602 1 98.62 87 LEU A O 1
ATOM 641 N N . VAL A 1 88 ? -5.281 20.641 9.617 1 98 88 VAL A N 1
ATOM 642 C CA . VAL A 1 88 ? -4.324 19.781 8.938 1 98 88 VAL A CA 1
ATOM 643 C C . VAL A 1 88 ? -5.059 18.828 7.988 1 98 88 VAL A C 1
ATOM 645 O O . VAL A 1 88 ? -5.977 18.125 8.398 1 98 88 VAL A O 1
ATOM 648 N N . ASN A 1 89 ? -4.672 18.906 6.738 1 96.38 89 ASN A N 1
ATOM 649 C CA . ASN A 1 89 ? -5.148 17.969 5.73 1 96.38 89 ASN A CA 1
ATOM 650 C C . ASN A 1 89 ? -4.105 16.891 5.434 1 96.38 89 ASN A C 1
ATOM 652 O O . ASN A 1 89 ? -2.912 17.188 5.336 1 96.38 89 ASN A O 1
ATOM 656 N N . ILE A 1 90 ? -4.566 15.664 5.273 1 94.88 90 ILE A N 1
ATOM 657 C CA . ILE A 1 90 ? -3.648 14.562 5 1 94.88 90 ILE A CA 1
ATOM 658 C C . ILE A 1 90 ? -3.916 14.008 3.604 1 94.88 90 ILE A C 1
ATOM 660 O O . ILE A 1 90 ? -5.07 13.836 3.205 1 94.88 90 ILE A O 1
ATOM 664 N N . PHE A 1 91 ? -2.779 13.742 2.916 1 90.88 91 PHE A N 1
ATOM 665 C CA . PHE A 1 91 ? -2.842 13.234 1.55 1 90.88 91 PHE A CA 1
ATOM 666 C C . PHE A 1 91 ? -1.978 11.984 1.394 1 90.88 91 PHE A C 1
ATOM 668 O O . PHE A 1 91 ? -0.955 11.844 2.066 1 90.88 91 PHE A O 1
ATOM 675 N N . GLU A 1 92 ? -2.402 11.078 0.542 1 83.69 92 GLU A N 1
ATOM 676 C CA . GLU A 1 92 ? -1.584 9.984 0.028 1 83.69 92 GLU A CA 1
ATOM 677 C C . GLU A 1 92 ? -1.066 10.297 -1.374 1 83.69 92 GLU A C 1
ATOM 679 O O . GLU A 1 92 ? -1.826 10.734 -2.238 1 83.69 92 GLU A O 1
ATOM 684 N N . GLN A 1 93 ? 0.318 10.32 -1.378 1 75.19 93 GLN A N 1
ATOM 685 C CA . GLN A 1 93 ? 0.896 10.539 -2.699 1 75.19 93 GLN A CA 1
ATOM 686 C C . GLN A 1 93 ? 0.944 9.242 -3.5 1 75.19 93 GLN A C 1
ATOM 688 O O . GLN A 1 93 ? 1.852 8.422 -3.316 1 75.19 93 GLN A O 1
ATOM 693 N N . SER A 1 94 ? -0.014 8.789 -4.094 1 66.56 94 SER A N 1
ATOM 694 C CA . SER A 1 94 ? 0.068 7.738 -5.102 1 66.56 94 SER A CA 1
ATOM 695 C C . SER A 1 94 ? 0.072 8.32 -6.512 1 66.56 94 SER A C 1
ATOM 697 O O . SER A 1 94 ? 0.781 9.297 -6.785 1 66.56 94 SER A O 1
ATOM 699 N N . ASN A 1 95 ? -0.739 7.93 -7.484 1 60.75 95 ASN A N 1
ATOM 700 C CA . ASN A 1 95 ? -0.98 8.562 -8.781 1 60.75 95 ASN A CA 1
ATOM 701 C C . ASN A 1 95 ? -1.706 9.898 -8.625 1 60.75 95 ASN A C 1
ATOM 703 O O . ASN A 1 95 ? -2.836 10.047 -9.094 1 60.75 95 ASN A O 1
ATOM 707 N N . GLY A 1 96 ? -0.992 10.859 -7.895 1 68.44 96 GLY A N 1
ATOM 708 C CA . GLY A 1 96 ? -1.597 12.133 -7.52 1 68.44 96 GLY A CA 1
ATOM 709 C C . GLY A 1 96 ? -1.897 12.234 -6.035 1 68.44 96 GLY A C 1
ATOM 710 O O . GLY A 1 96 ? -1.652 11.289 -5.281 1 68.44 96 GLY A O 1
ATOM 711 N N . ALA A 1 97 ? -2.248 13.445 -5.512 1 76.38 97 ALA A N 1
ATOM 712 C CA . ALA A 1 97 ? -2.588 13.672 -4.109 1 76.38 97 ALA A CA 1
ATOM 713 C C . ALA A 1 97 ? -4.047 13.312 -3.834 1 76.38 97 ALA A C 1
ATOM 715 O O . ALA A 1 97 ? -4.957 13.883 -4.438 1 76.38 97 ALA A O 1
ATOM 716 N N . ASN A 1 98 ? -4.18 12.117 -3.188 1 82.75 98 ASN A N 1
ATOM 717 C CA . ASN A 1 98 ? -5.508 11.719 -2.725 1 82.75 98 ASN A CA 1
ATOM 718 C C . ASN A 1 98 ? -5.777 12.211 -1.306 1 82.75 98 ASN A C 1
ATOM 720 O O . ASN A 1 98 ? -5.023 11.898 -0.381 1 82.75 98 ASN A O 1
ATOM 724 N N . TYR A 1 99 ? -6.781 13.062 -1.121 1 90.94 99 TYR A N 1
ATOM 725 C CA . TYR A 1 99 ? -7.195 13.562 0.185 1 90.94 99 TYR A CA 1
ATOM 726 C C . TYR A 1 99 ? -7.73 12.43 1.055 1 90.94 99 TYR A C 1
ATOM 728 O O . TYR A 1 99 ? -8.625 11.688 0.641 1 90.94 99 TYR A O 1
ATOM 736 N N . LEU A 1 100 ? -7.117 12.242 2.238 1 87.44 100 LEU A N 1
ATOM 737 C CA . LEU A 1 100 ? -7.508 11.133 3.105 1 87.44 100 LEU A CA 1
ATOM 738 C C . LEU A 1 100 ? -8.375 11.625 4.258 1 87.44 100 LEU A C 1
ATOM 740 O O . LEU A 1 100 ? -9.219 10.883 4.766 1 87.44 100 LEU A O 1
ATOM 744 N N . GLY A 1 101 ? -8.242 12.844 4.711 1 93.5 101 GLY A N 1
ATOM 745 C CA . GLY A 1 101 ? -8.945 13.391 5.863 1 93.5 101 GLY A CA 1
ATOM 746 C C . GLY A 1 101 ? -8.281 14.625 6.441 1 93.5 101 GLY A C 1
ATOM 747 O O . GLY A 1 101 ? -7.348 15.164 5.852 1 93.5 101 GLY A O 1
ATOM 748 N N . GLU A 1 102 ? -8.938 15.141 7.566 1 95.81 102 GLU A N 1
ATOM 749 C CA . GLU A 1 102 ? -8.414 16.344 8.203 1 95.81 102 GLU A CA 1
ATOM 750 C C . GLU A 1 102 ? -8.562 16.281 9.719 1 95.81 102 GLU A C 1
ATOM 752 O O . GLU A 1 102 ? -9.328 15.461 10.242 1 95.81 102 GLU A O 1
ATOM 757 N N . ALA A 1 103 ? -7.754 17.062 10.344 1 97.06 103 ALA A N 1
ATOM 758 C CA . ALA A 1 103 ? -7.863 17.312 11.773 1 97.06 103 ALA A CA 1
ATOM 759 C C . ALA A 1 103 ? -7.742 18.797 12.086 1 97.06 103 ALA A C 1
ATOM 761 O O . ALA A 1 103 ? -6.949 19.5 11.461 1 97.06 103 ALA A O 1
ATOM 762 N N . ARG A 1 104 ? -8.516 19.25 13.078 1 97.12 104 ARG A N 1
ATOM 763 C CA . ARG A 1 104 ? -8.5 20.641 13.555 1 97.12 104 ARG A CA 1
ATOM 764 C C . ARG A 1 104 ? -7.973 20.719 14.984 1 97.12 104 ARG A C 1
ATOM 766 O O . ARG A 1 104 ? -8.398 19.938 15.852 1 97.12 104 ARG A O 1
ATOM 773 N N . SER A 1 105 ? -7.078 21.625 15.109 1 97.88 105 SER A N 1
ATOM 774 C CA . SER A 1 105 ? -6.648 21.844 16.484 1 97.88 105 SER A CA 1
ATOM 775 C C . SER A 1 105 ? -7.699 22.625 17.281 1 97.88 105 SER A C 1
ATOM 777 O O . SER A 1 105 ? -8.633 23.172 16.703 1 97.88 105 SER A O 1
ATOM 779 N N . ASN A 1 106 ? -7.508 22.562 18.641 1 97.94 106 ASN A N 1
ATOM 780 C CA . ASN A 1 106 ? -8.219 23.547 19.438 1 97.94 106 ASN A CA 1
ATOM 781 C C . ASN A 1 106 ? -7.75 24.969 19.125 1 97.94 106 ASN A C 1
ATOM 783 O O . ASN A 1 106 ? -6.77 25.156 18.406 1 97.94 106 ASN A O 1
ATOM 787 N N . LEU A 1 107 ? -8.508 25.938 19.625 1 98.44 107 LEU A N 1
ATOM 788 C CA . LEU A 1 107 ? -8.094 27.328 19.469 1 98.44 107 LEU A CA 1
ATOM 789 C C . LEU A 1 107 ? -6.77 27.578 20.172 1 98.44 107 LEU A C 1
ATOM 791 O O . LEU A 1 107 ? -6.566 27.125 21.297 1 98.44 107 LEU A O 1
ATOM 795 N N . ILE A 1 108 ? -5.949 28.234 19.5 1 98.62 108 ILE A N 1
ATOM 796 C CA . ILE A 1 108 ? -4.676 28.703 20.031 1 98.62 108 ILE A CA 1
ATOM 797 C C . ILE A 1 108 ? -4.734 30.203 20.266 1 98.62 108 ILE A C 1
ATOM 799 O O . ILE A 1 108 ? -4.98 30.984 19.344 1 98.62 108 ILE A O 1
ATOM 803 N N . THR A 1 109 ? -4.516 30.609 21.484 1 98.69 109 THR A N 1
ATOM 804 C CA . THR A 1 109 ? -4.418 32.031 21.781 1 98.69 109 THR A CA 1
ATOM 805 C C . THR A 1 109 ? -2.988 32.531 21.594 1 98.69 109 THR A C 1
ATOM 807 O O . THR A 1 109 ? -2.076 32.094 22.297 1 98.69 109 THR A O 1
ATOM 810 N N . VAL A 1 110 ? -2.834 33.375 20.656 1 98.62 110 VAL A N 1
ATOM 811 C CA . VAL A 1 110 ? -1.518 33.938 20.375 1 98.62 110 VAL A CA 1
ATOM 812 C C . VAL A 1 110 ? -1.442 35.375 20.906 1 98.62 110 VAL A C 1
ATOM 814 O O . VAL A 1 110 ? -2.312 36.188 20.625 1 98.62 110 VAL A O 1
ATOM 817 N N . VAL A 1 111 ? -0.305 35.594 21.703 1 98.19 111 VAL A N 1
ATOM 818 C CA . VAL A 1 111 ? -0.175 36.938 22.297 1 98.19 111 VAL A CA 1
ATOM 819 C C . VAL A 1 111 ? 1.114 37.594 21.812 1 98.19 111 VAL A C 1
ATOM 821 O O . VAL A 1 111 ? 2.051 36.906 21.391 1 98.19 111 VAL A O 1
ATOM 824 N N . MET B 1 1 ? -13.359 7.855 5.645 1 66.19 1 MET B N 1
ATOM 825 C CA . MET B 1 1 ? -12.492 8.93 6.121 1 66.19 1 MET B CA 1
ATOM 826 C C . MET B 1 1 ? -11.445 8.391 7.094 1 66.19 1 MET B C 1
ATOM 828 O O . MET B 1 1 ? -11.695 7.402 7.793 1 66.19 1 MET B O 1
ATOM 832 N N . ALA B 1 2 ? -10.117 8.891 6.965 1 79.12 2 ALA B N 1
ATOM 833 C CA . ALA B 1 2 ? -9.047 8.375 7.82 1 79.12 2 ALA B CA 1
ATOM 834 C C . ALA B 1 2 ? -9.266 8.781 9.273 1 79.12 2 ALA B C 1
ATOM 836 O O . ALA B 1 2 ? -9.875 9.812 9.555 1 79.12 2 ALA B O 1
ATOM 837 N N . ASN B 1 3 ? -8.938 7.797 10.133 1 91.44 3 ASN B N 1
ATOM 838 C CA . ASN B 1 3 ? -8.898 8.133 11.555 1 91.44 3 ASN B CA 1
ATOM 839 C C . ASN B 1 3 ? -7.664 8.945 11.906 1 91.44 3 ASN B C 1
ATOM 841 O O . ASN B 1 3 ? -6.543 8.438 11.867 1 91.44 3 ASN B O 1
ATOM 845 N N . ILE B 1 4 ? -7.898 10.219 12.172 1 95 4 ILE B N 1
ATOM 846 C CA . ILE B 1 4 ? -6.809 11.156 12.43 1 95 4 ILE B CA 1
ATOM 847 C C . ILE B 1 4 ? -7.012 11.82 13.789 1 95 4 ILE B C 1
ATOM 849 O O . ILE B 1 4 ? -8.109 12.289 14.102 1 95 4 ILE B O 1
ATOM 853 N N . GLN B 1 5 ? -5.961 11.789 14.578 1 96.12 5 GLN B N 1
ATOM 854 C CA . GLN B 1 5 ? -6.016 12.414 15.898 1 96.12 5 GLN B CA 1
ATOM 855 C C . GLN B 1 5 ? -4.844 13.375 16.094 1 96.12 5 GLN B C 1
ATOM 857 O O . GLN B 1 5 ? -3.719 13.078 15.68 1 96.12 5 GLN B O 1
ATOM 862 N N . ILE B 1 6 ? -5.145 14.531 16.688 1 97.44 6 ILE B N 1
ATOM 863 C CA . ILE B 1 6 ? -4.07 15.391 17.156 1 97.44 6 ILE B CA 1
ATOM 864 C C . ILE B 1 6 ? -3.562 14.898 18.5 1 97.44 6 ILE B C 1
ATOM 866 O O . ILE B 1 6 ? -4.34 14.75 19.453 1 97.44 6 ILE B O 1
ATOM 870 N N . LEU B 1 7 ? -2.271 14.594 18.562 1 97.12 7 LEU B N 1
ATOM 871 C CA . LEU B 1 7 ? -1.651 14.055 19.766 1 97.12 7 LEU B CA 1
ATOM 872 C C . LEU B 1 7 ? -1.218 15.172 20.719 1 97.12 7 LEU B C 1
ATOM 874 O O . LEU B 1 7 ? -1.376 15.055 21.938 1 97.12 7 LEU B O 1
ATOM 878 N N . THR B 1 8 ? -0.53 16.172 20.188 1 98.06 8 THR B N 1
ATOM 879 C CA . THR B 1 8 ? -0.071 17.328 20.953 1 98.06 8 THR B CA 1
ATOM 880 C C . THR B 1 8 ? -0.328 18.609 20.172 1 98.06 8 THR B C 1
ATOM 882 O O . THR B 1 8 ? -0.233 18.641 18.953 1 98.06 8 THR B O 1
ATOM 885 N N . GLN B 1 9 ? -0.72 19.672 20.875 1 97.56 9 GLN B N 1
ATOM 886 C CA . GLN B 1 9 ? -0.978 20.984 20.312 1 97.56 9 GLN B CA 1
ATOM 887 C C . GLN B 1 9 ? -0.862 22.078 21.391 1 97.56 9 GLN B C 1
ATOM 889 O O . GLN B 1 9 ? -1.128 21.812 22.562 1 97.56 9 GLN B O 1
ATOM 894 N N . PRO B 1 10 ? -0.491 23.281 20.969 1 97.5 10 PRO B N 1
ATOM 895 C CA . PRO B 1 10 ? -0.449 24.359 21.953 1 97.5 10 PRO B CA 1
ATOM 896 C C . PRO B 1 10 ? -1.817 24.984 22.203 1 97.5 10 PRO B C 1
ATOM 898 O O . PRO B 1 10 ? -2.627 25.094 21.281 1 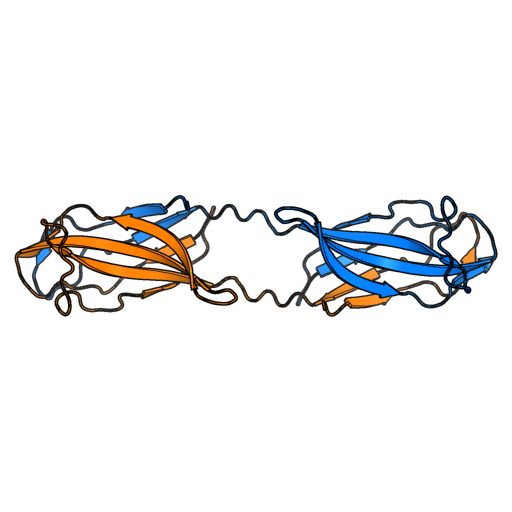97.5 10 PRO B O 1
ATOM 901 N N . ALA B 1 11 ? -2.02 25.406 23.406 1 96.75 11 ALA B N 1
ATOM 902 C CA . ALA B 1 11 ? -3.207 26.188 23.719 1 96.75 11 ALA B CA 1
ATOM 903 C C . ALA B 1 11 ? -2.918 27.688 23.594 1 96.75 11 ALA B C 1
ATOM 905 O O . ALA B 1 11 ? -3.814 28.469 23.297 1 96.75 11 ALA B O 1
ATOM 906 N N . GLN B 1 12 ? -1.699 27.969 23.875 1 97.81 12 GLN B N 1
ATOM 907 C CA . GLN B 1 12 ? -1.228 29.359 23.812 1 97.81 12 GLN B CA 1
ATOM 908 C C . GLN B 1 12 ? 0.134 29.438 23.125 1 97.81 12 GLN B C 1
ATOM 910 O O . GLN B 1 12 ? 0.858 28.438 23.047 1 97.81 12 GLN B O 1
ATOM 915 N N . ALA B 1 13 ? 0.362 30.547 22.578 1 98.31 13 ALA B N 1
ATOM 916 C CA . ALA B 1 13 ? 1.662 30.781 21.953 1 98.31 13 ALA B CA 1
ATOM 917 C C . ALA B 1 13 ? 2.016 32.281 21.984 1 98.31 13 ALA B C 1
ATOM 919 O O . ALA B 1 13 ? 1.137 33.125 22.141 1 98.31 13 ALA B O 1
ATOM 920 N N . ASN B 1 14 ? 3.361 32.594 21.984 1 98.31 14 ASN B N 1
ATOM 921 C CA . ASN B 1 14 ? 3.834 33.969 21.703 1 98.31 14 ASN B CA 1
ATOM 922 C C . ASN B 1 14 ? 4.102 34.156 20.219 1 98.31 14 ASN B C 1
ATOM 924 O O . ASN B 1 14 ? 4.676 33.312 19.562 1 98.31 14 ASN B O 1
ATOM 928 N N . ALA B 1 15 ? 3.65 35.312 19.797 1 98 15 ALA B N 1
ATOM 929 C CA . ALA B 1 15 ? 3.855 35.625 18.391 1 98 15 ALA B CA 1
ATOM 930 C C . ALA B 1 15 ? 5.328 35.5 18 1 98 15 ALA B C 1
ATOM 932 O O . ALA B 1 15 ? 6.215 35.875 18.766 1 98 15 ALA B O 1
ATOM 933 N N . ASN B 1 16 ? 5.531 34.938 16.828 1 97.94 16 ASN B N 1
ATOM 934 C CA . ASN B 1 16 ? 6.844 34.781 16.203 1 97.94 16 ASN B CA 1
ATOM 935 C C . ASN B 1 16 ? 7.734 33.812 16.969 1 97.94 16 ASN B C 1
ATOM 937 O O . ASN B 1 16 ? 8.953 33.812 16.797 1 97.94 16 ASN B O 1
ATOM 941 N N . ARG B 1 17 ? 7.121 33.062 17.891 1 98.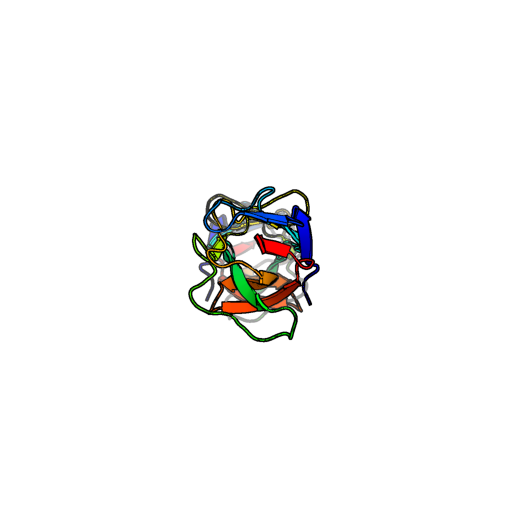06 17 ARG B N 1
ATOM 942 C CA . ARG B 1 17 ? 7.84 31.984 18.547 1 98.06 17 ARG B CA 1
ATOM 943 C C . ARG B 1 17 ? 7.344 30.625 18.062 1 98.06 17 ARG B C 1
ATOM 945 O O . ARG B 1 17 ? 6.16 30.469 17.75 1 98.06 17 ARG B O 1
ATOM 952 N N . THR B 1 18 ? 8.242 29.703 18.062 1 98.25 18 THR B N 1
ATOM 953 C CA . THR B 1 18 ? 7.867 28.344 17.672 1 98.25 18 THR B CA 1
ATOM 954 C C . THR B 1 18 ? 6.809 27.797 18.625 1 98.25 18 THR B C 1
ATOM 956 O O . THR B 1 18 ? 6.902 27.969 19.844 1 98.25 18 THR B O 1
ATOM 959 N N . LEU B 1 19 ? 5.84 27.188 18 1 98.5 19 LEU B N 1
ATOM 960 C CA . LEU B 1 19 ? 4.77 26.594 18.797 1 98.5 19 LEU B CA 1
ATOM 961 C C . LEU B 1 19 ? 5.312 25.516 19.719 1 98.5 19 LEU B C 1
ATOM 963 O O . LEU B 1 19 ? 6.129 24.688 19.312 1 98.5 19 LEU B O 1
ATOM 967 N N . SER B 1 20 ? 4.859 25.688 20.922 1 97.88 20 SER B N 1
ATOM 968 C CA . SER B 1 20 ? 5.211 24.703 21.938 1 97.88 20 SER B CA 1
ATOM 969 C C . SER B 1 20 ? 4.012 24.359 22.812 1 97.88 20 SER B C 1
ATOM 971 O O . SER B 1 20 ? 3.385 25.234 23.391 1 97.88 20 SER B O 1
ATOM 973 N N . PRO B 1 21 ? 3.646 23.031 22.922 1 97.88 21 PRO B N 1
ATOM 974 C CA . PRO B 1 21 ? 4.23 21.906 22.172 1 97.88 21 PRO B CA 1
ATOM 975 C C . PRO B 1 21 ? 3.963 21.984 20.672 1 97.88 21 PRO B C 1
ATOM 977 O O . PRO B 1 21 ? 3.078 22.734 20.25 1 97.88 21 PRO B O 1
ATOM 980 N N . ALA B 1 22 ? 4.809 21.281 19.906 1 98 22 ALA B N 1
ATOM 981 C CA . ALA B 1 22 ? 4.582 21.172 18.469 1 98 22 ALA B CA 1
ATOM 982 C C . ALA B 1 22 ? 3.25 20.484 18.188 1 98 22 ALA B C 1
ATOM 984 O O . ALA B 1 22 ? 2.713 19.766 19.031 1 98 22 ALA B O 1
ATOM 985 N N . ILE B 1 23 ? 2.664 20.797 17.016 1 97.94 23 ILE B N 1
ATOM 986 C CA . ILE B 1 23 ? 1.485 20.062 16.578 1 97.94 23 ILE B CA 1
ATOM 987 C C . ILE B 1 23 ? 1.902 18.688 16.047 1 97.94 23 ILE B C 1
ATOM 989 O O . ILE B 1 23 ? 2.744 18.594 15.148 1 97.94 23 ILE B O 1
ATOM 993 N N . GLU B 1 24 ? 1.399 17.641 16.656 1 97.88 24 GLU B N 1
ATOM 994 C CA . GLU B 1 24 ? 1.627 16.25 16.266 1 97.88 24 GLU B CA 1
ATOM 995 C C . GLU B 1 24 ? 0.308 15.523 16.016 1 97.88 24 GLU B C 1
ATOM 997 O O . GLU B 1 24 ? -0.656 15.703 16.766 1 97.88 24 GLU B O 1
ATOM 1002 N N . LEU B 1 25 ? 0.305 14.789 14.938 1 97.81 25 LEU B N 1
ATOM 1003 C CA . LEU B 1 25 ? -0.892 14.023 14.602 1 97.81 25 LEU B CA 1
ATOM 1004 C C . LEU B 1 25 ? -0.572 12.539 14.469 1 97.81 25 LEU B C 1
ATOM 1006 O O . LEU B 1 25 ? 0.563 12.164 14.164 1 97.81 25 LEU B O 1
ATOM 1010 N N . HIS B 1 26 ? -1.585 11.719 14.664 1 96.62 26 HIS B N 1
ATOM 1011 C CA . HIS B 1 26 ? -1.578 10.289 14.367 1 96.62 26 HIS B CA 1
ATOM 1012 C C . HIS B 1 26 ? -2.693 9.922 13.398 1 96.62 26 HIS B C 1
ATOM 1014 O O . HIS B 1 26 ? -3.838 10.359 13.562 1 96.62 26 HIS B O 1
ATOM 1020 N N . GLN B 1 27 ? -2.322 9.242 12.398 1 94.25 27 GLN B N 1
ATOM 1021 C CA . GLN B 1 27 ? -3.266 8.641 11.461 1 94.25 27 GLN B CA 1
ATOM 1022 C C . GLN B 1 27 ? -3.246 7.121 11.555 1 94.25 27 GLN B C 1
ATOM 1024 O O . GLN B 1 27 ? -2.197 6.496 11.375 1 94.25 27 GLN B O 1
ATOM 1029 N N . GLN B 1 28 ? -4.449 6.582 11.836 1 88.69 28 GLN B N 1
ATOM 1030 C CA . GLN B 1 28 ? -4.559 5.129 11.734 1 88.69 28 GLN B CA 1
ATOM 1031 C C . GLN B 1 28 ? -4.523 4.676 10.281 1 88.69 28 GLN B C 1
ATOM 1033 O O . GLN B 1 28 ? -5.227 5.227 9.43 1 88.69 28 GLN B O 1
ATOM 1038 N N . VAL B 1 29 ? -3.596 4.023 9.891 1 74.81 29 VAL B N 1
ATOM 1039 C CA . VAL B 1 29 ? -3.529 3.434 8.562 1 74.81 29 VAL B CA 1
ATOM 1040 C C . VAL B 1 29 ? -3.783 1.931 8.641 1 74.81 29 VAL B C 1
ATOM 1042 O O . VAL B 1 29 ? -3.123 1.226 9.414 1 74.81 29 VAL B O 1
ATOM 1045 N N . ALA B 1 30 ? -4.992 1.652 8.289 1 62.31 30 ALA B N 1
ATOM 1046 C CA . ALA B 1 30 ? -5.27 0.219 8.25 1 62.31 30 ALA B CA 1
ATOM 1047 C C . ALA B 1 30 ? -4.344 -0.496 7.273 1 62.31 30 ALA B C 1
ATOM 1049 O O . ALA B 1 30 ? -4.336 -0.186 6.078 1 62.31 30 ALA B O 1
ATOM 1050 N N . THR B 1 31 ? -3.098 -0.544 7.48 1 54.47 31 THR B N 1
ATOM 1051 C CA . THR B 1 31 ? -2.25 -1.229 6.512 1 54.47 31 THR B CA 1
ATOM 1052 C C . THR B 1 31 ? -2.836 -2.592 6.148 1 54.47 31 THR B C 1
ATOM 1054 O O . THR B 1 31 ? -2.896 -3.49 6.988 1 54.47 31 THR B O 1
ATOM 1057 N N . GLU B 1 32 ? -4.031 -2.676 5.773 1 53.38 32 GLU B N 1
ATOM 1058 C CA . GLU B 1 32 ? -4.145 -4.062 5.34 1 53.38 32 GLU B CA 1
ATOM 1059 C C . GLU B 1 32 ? -3.088 -4.402 4.293 1 53.38 32 GLU B C 1
ATOM 1061 O O . GLU B 1 32 ? -2.934 -3.686 3.301 1 53.38 32 GLU B O 1
ATOM 1066 N N . PRO B 1 33 ? -1.951 -4.984 4.781 1 54.69 33 PRO B N 1
ATOM 1067 C CA . PRO B 1 33 ? -0.972 -5.414 3.783 1 54.69 33 PRO B CA 1
ATOM 1068 C C . PRO B 1 33 ? -1.623 -5.91 2.494 1 54.69 33 PRO B C 1
ATOM 1070 O O . PRO B 1 33 ? -2.68 -6.547 2.535 1 54.69 33 PRO B O 1
ATOM 1073 N N . ASN B 1 34 ? -1.444 -5.086 1.437 1 61.88 34 ASN B N 1
ATOM 1074 C CA . ASN B 1 34 ? -1.869 -5.703 0.185 1 61.88 34 ASN B CA 1
ATOM 1075 C C . ASN B 1 34 ? -1.469 -7.176 0.124 1 61.88 34 ASN B C 1
ATOM 1077 O O . ASN B 1 34 ? -0.304 -7.516 0.342 1 61.88 34 ASN B O 1
ATOM 1081 N N . LEU B 1 35 ? -2.498 -7.988 0.136 1 75.69 35 LEU B N 1
ATOM 1082 C CA . LEU B 1 35 ? -2.227 -9.406 -0.075 1 75.69 35 LEU B CA 1
ATOM 1083 C C . LEU B 1 35 ? -2.125 -9.727 -1.562 1 75.69 35 LEU B C 1
ATOM 1085 O O . LEU B 1 35 ? -2.916 -9.227 -2.365 1 75.69 35 LEU B O 1
ATOM 1089 N N . TYR B 1 36 ? -0.985 -10.164 -1.931 1 86.44 36 TYR B N 1
ATOM 1090 C CA . TYR B 1 36 ? -0.763 -10.641 -3.291 1 86.44 36 TYR B CA 1
ATOM 1091 C C . TYR B 1 36 ? -0.825 -12.164 -3.35 1 86.44 36 TYR B C 1
ATOM 1093 O O . TYR B 1 36 ? -0.318 -12.852 -2.455 1 86.44 36 TYR B O 1
ATOM 1101 N N . PHE B 1 37 ? -1.549 -12.641 -4.273 1 92.31 37 PHE B N 1
ATOM 1102 C CA . PHE B 1 37 ? -1.573 -14.086 -4.438 1 92.31 37 PHE B CA 1
ATOM 1103 C C . PHE B 1 37 ? -1.394 -14.469 -5.902 1 92.31 37 PHE B C 1
ATOM 1105 O O . PHE B 1 37 ? -1.715 -13.688 -6.797 1 92.31 37 PHE B O 1
ATOM 1112 N N . ALA B 1 38 ? -0.844 -15.594 -6.074 1 95.88 38 ALA B N 1
ATOM 1113 C CA . ALA B 1 38 ? -0.67 -16.219 -7.379 1 95.88 38 ALA B CA 1
ATOM 1114 C C . ALA B 1 38 ? -1.559 -17.453 -7.516 1 95.88 38 ALA B C 1
ATOM 1116 O O . ALA B 1 38 ? -1.787 -18.172 -6.539 1 95.88 38 ALA B O 1
ATOM 1117 N N . HIS B 1 39 ? -2.119 -17.656 -8.719 1 96.88 39 HIS B N 1
ATOM 1118 C CA . HIS B 1 39 ? -2.934 -18.828 -9.016 1 96.88 39 HIS B CA 1
ATOM 1119 C C . HIS B 1 39 ? -2.396 -19.578 -10.242 1 96.88 39 HIS B C 1
ATOM 1121 O O . HIS B 1 39 ? -2.188 -18.969 -11.297 1 96.88 39 HIS B O 1
ATOM 1127 N N . ALA B 1 40 ? -2.174 -20.875 -10.07 1 98.44 40 ALA B N 1
ATOM 1128 C CA . ALA B 1 40 ? -1.637 -21.703 -11.141 1 98.44 40 ALA B CA 1
ATOM 1129 C C . ALA B 1 40 ? -2.746 -22.484 -11.836 1 98.44 40 ALA B C 1
ATOM 1131 O O . ALA B 1 40 ? -3.672 -22.984 -11.188 1 98.44 40 ALA B O 1
ATOM 1132 N N . ALA B 1 41 ? -2.637 -22.625 -13.156 1 98.44 41 ALA B N 1
ATOM 1133 C CA . ALA B 1 41 ? -3.473 -23.5 -13.977 1 98.44 41 ALA B CA 1
ATOM 1134 C C . ALA B 1 41 ? -2.633 -24.25 -15 1 98.44 41 ALA B C 1
ATOM 1136 O O . ALA B 1 41 ? -1.544 -23.797 -15.367 1 98.44 41 ALA B O 1
ATOM 1137 N N . LEU B 1 42 ? -3.152 -25.375 -15.406 1 98.75 42 LEU B N 1
ATOM 1138 C CA . LEU B 1 42 ? -2.445 -26.234 -16.359 1 98.75 42 LEU B CA 1
ATOM 1139 C C . LEU B 1 42 ? -3.021 -26.078 -17.766 1 98.75 42 LEU B C 1
ATOM 1141 O O . LEU B 1 42 ? -4.242 -26.047 -17.938 1 98.75 42 LEU B O 1
ATOM 1145 N N . TYR B 1 43 ? -2.146 -26 -18.688 1 98.62 43 TYR B N 1
ATOM 1146 C CA . TYR B 1 43 ? -2.51 -25.969 -20.094 1 98.62 43 TYR B CA 1
ATOM 1147 C C . TYR B 1 43 ? -1.747 -27.031 -20.875 1 98.62 43 TYR B C 1
ATOM 1149 O O . TYR B 1 43 ? -0.611 -27.375 -20.531 1 98.62 43 TYR B O 1
ATOM 1157 N N . ASP B 1 44 ? -2.359 -27.531 -21.891 1 98.25 44 ASP B N 1
ATOM 1158 C CA .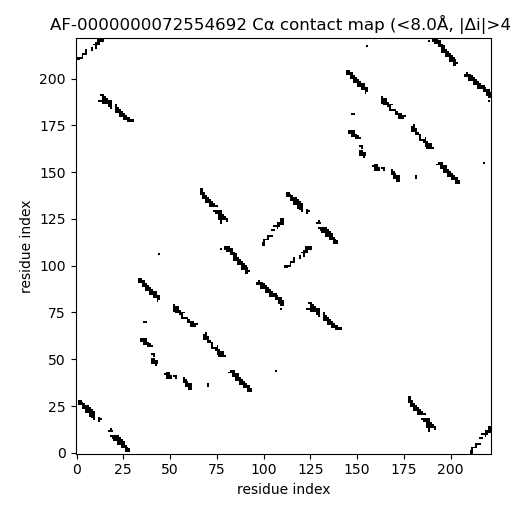 ASP B 1 44 ? -1.624 -28.438 -22.781 1 98.25 44 ASP B CA 1
ATOM 1159 C C . ASP B 1 44 ? -0.842 -27.656 -23.828 1 98.25 44 ASP B C 1
ATOM 1161 O O . ASP B 1 44 ? -0.901 -26.422 -23.875 1 98.25 44 ASP B O 1
ATOM 1165 N N . ALA B 1 45 ? -0.041 -28.328 -24.578 1 97.56 45 ALA B N 1
ATOM 1166 C CA . ALA B 1 45 ? 0.877 -27.719 -25.531 1 97.56 45 ALA B CA 1
ATOM 1167 C C . ALA B 1 45 ? 0.118 -26.922 -26.594 1 97.56 45 ALA B C 1
ATOM 1169 O O . ALA B 1 45 ? 0.672 -26 -27.203 1 97.56 45 ALA B O 1
ATOM 1170 N N . ALA B 1 46 ? -1.187 -27.219 -26.766 1 97.31 46 ALA B N 1
ATOM 1171 C CA . ALA B 1 46 ? -1.998 -26.531 -27.766 1 97.31 46 ALA B CA 1
ATOM 1172 C C . ALA B 1 46 ? -2.627 -25.266 -27.188 1 97.31 46 ALA B C 1
ATOM 1174 O O . ALA B 1 46 ? -3.275 -24.516 -27.906 1 97.31 46 ALA B O 1
ATOM 1175 N N . GLY B 1 47 ? -2.428 -25.078 -25.922 1 97.06 47 GLY B N 1
ATOM 1176 C CA . GLY B 1 47 ? -2.955 -23.875 -25.312 1 97.06 47 GLY B CA 1
ATOM 1177 C C . GLY B 1 47 ? -4.348 -24.047 -24.734 1 97.06 47 GLY B C 1
ATOM 1178 O O . GLY B 1 47 ? -5.051 -23.078 -24.469 1 97.06 47 GLY B O 1
ATOM 1179 N N . THR B 1 48 ? -4.723 -25.344 -24.656 1 97.56 48 THR B N 1
ATOM 1180 C CA . THR B 1 48 ? -6.016 -25.641 -24.047 1 97.56 48 THR B CA 1
ATOM 1181 C C . THR B 1 48 ? -5.867 -25.891 -22.547 1 97.56 48 THR B C 1
ATOM 1183 O O . THR B 1 48 ? -4.996 -26.656 -22.125 1 97.56 48 THR B O 1
ATOM 1186 N N . ALA B 1 49 ? -6.715 -25.266 -21.75 1 97.81 49 ALA B N 1
ATOM 1187 C CA . ALA B 1 49 ? -6.691 -25.484 -20.312 1 97.81 49 ALA B CA 1
ATOM 1188 C C . ALA B 1 49 ? -7.062 -26.922 -19.969 1 97.81 49 ALA B C 1
ATOM 1190 O O . ALA B 1 49 ? -7.98 -27.5 -20.578 1 97.81 49 ALA B O 1
ATOM 1191 N N . VAL B 1 50 ? -6.293 -27.516 -19.047 1 97.5 50 VAL B N 1
ATOM 1192 C CA . VAL B 1 50 ? -6.535 -28.891 -18.594 1 97.5 50 VAL B CA 1
ATOM 1193 C C . VA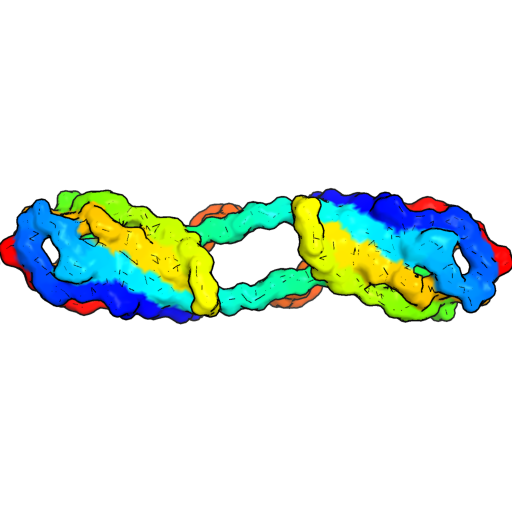L B 1 50 ? -6.98 -28.891 -17.141 1 97.5 50 VAL B C 1
ATOM 1195 O O . VAL B 1 50 ? -6.219 -28.484 -16.25 1 97.5 50 VAL B O 1
ATOM 1198 N N . SER B 1 51 ? -8.156 -29.25 -16.859 1 96 51 SER B N 1
ATOM 1199 C CA . SER B 1 51 ? -8.695 -29.25 -15.5 1 96 51 SER B CA 1
ATOM 1200 C C . SER B 1 51 ? -8.523 -30.625 -14.844 1 96 51 SER B C 1
ATOM 1202 O O . SER B 1 51 ? -8.586 -31.656 -15.508 1 96 51 SER B O 1
ATOM 1204 N N . GLY B 1 52 ? -8.289 -30.625 -13.562 1 95.69 52 GLY B N 1
ATOM 1205 C CA . GLY B 1 52 ? -8.305 -31.844 -12.758 1 95.69 52 GLY B CA 1
ATOM 1206 C C . GLY B 1 52 ? -6.984 -32.562 -12.758 1 95.69 52 GLY B C 1
ATOM 1207 O O . GLY B 1 52 ? -6.809 -33.562 -12.023 1 95.69 52 GLY B O 1
ATOM 1208 N N . VAL B 1 53 ? -6.027 -32.281 -13.609 1 97.88 53 VAL B N 1
ATOM 1209 C CA . VAL B 1 53 ? -4.77 -33 -13.812 1 97.88 53 VAL B CA 1
ATOM 1210 C C . VAL B 1 53 ? -3.672 -32.344 -12.969 1 97.88 53 VAL B C 1
ATOM 1212 O O . VAL B 1 53 ? -2.75 -33.031 -12.516 1 97.88 53 VAL B O 1
ATOM 1215 N N . LEU B 1 54 ? -3.787 -31.062 -12.734 1 98.5 54 LEU B N 1
ATOM 1216 C CA . LEU B 1 54 ? -2.891 -30.359 -11.82 1 98.5 54 LEU B CA 1
ATOM 1217 C C . LEU B 1 54 ? -3.393 -30.453 -10.391 1 98.5 54 LEU B C 1
ATOM 1219 O O . LEU B 1 54 ? -4.5 -30.016 -10.078 1 98.5 54 LEU B O 1
ATOM 1223 N N . GLN B 1 55 ? -2.613 -31.094 -9.547 1 98.25 55 GLN B N 1
ATOM 1224 C CA . GLN B 1 55 ? -3.004 -31.266 -8.148 1 98.25 55 GLN B CA 1
ATOM 1225 C C . GLN B 1 55 ? -2.014 -30.562 -7.215 1 98.25 55 GLN B C 1
ATOM 1227 O O . GLN B 1 55 ? -0.902 -30.219 -7.625 1 98.25 55 GLN B O 1
ATOM 1232 N N . GLY B 1 56 ? -2.482 -30.359 -5.906 1 98.12 56 GLY B N 1
ATOM 1233 C CA . GLY B 1 56 ? -1.711 -29.594 -4.941 1 98.12 56 GLY B CA 1
ATOM 1234 C C . GLY B 1 56 ? -2.279 -28.219 -4.691 1 98.12 56 GLY B C 1
ATOM 1235 O O . GLY B 1 56 ? -3.428 -27.938 -5.035 1 98.12 56 GLY B O 1
ATOM 1236 N N . ASP B 1 57 ? -1.544 -27.344 -3.988 1 97.5 57 ASP B N 1
ATOM 1237 C CA . ASP B 1 57 ? -1.972 -25.969 -3.77 1 97.5 57 ASP B CA 1
ATOM 1238 C C . ASP B 1 57 ? -1.724 -25.109 -5.008 1 97.5 57 ASP B C 1
ATOM 1240 O O . ASP B 1 57 ? -0.59 -24.703 -5.273 1 97.5 57 ASP B O 1
ATOM 1244 N N . VAL B 1 58 ? -2.754 -24.844 -5.695 1 97.81 58 VAL B N 1
ATOM 1245 C CA . VAL B 1 58 ? -2.613 -24.094 -6.945 1 97.81 58 VAL B CA 1
ATOM 1246 C C . VAL B 1 58 ? -2.609 -22.594 -6.66 1 97.81 58 VAL B C 1
ATOM 1248 O O . VAL B 1 58 ? -2.518 -21.781 -7.586 1 97.81 58 VAL B O 1
ATOM 1251 N N . SER B 1 59 ? -2.738 -22.141 -5.402 1 95.75 59 SER B N 1
ATOM 1252 C CA . SER B 1 59 ? -2.602 -20.75 -4.977 1 95.75 59 SER B CA 1
ATOM 1253 C C . SER B 1 59 ? -1.424 -20.578 -4.023 1 95.75 59 SER B C 1
ATOM 1255 O O . SER B 1 59 ? -1.14 -21.453 -3.211 1 95.75 59 SER B O 1
ATOM 1257 N N . ALA B 1 60 ? -0.749 -19.484 -4.246 1 95.5 60 ALA B N 1
ATOM 1258 C CA . ALA B 1 60 ? 0.371 -19.125 -3.377 1 95.5 60 ALA B CA 1
ATOM 1259 C C . ALA B 1 60 ? 0.345 -17.641 -3.018 1 95.5 60 ALA B C 1
ATOM 1261 O O . ALA B 1 60 ? 0.065 -16.797 -3.871 1 95.5 60 ALA B O 1
ATOM 1262 N N . THR B 1 61 ? 0.676 -17.297 -1.755 1 91.56 61 THR B N 1
ATOM 1263 C CA . THR B 1 61 ? 0.76 -15.922 -1.282 1 91.56 61 THR B CA 1
ATOM 1264 C C . THR B 1 61 ? 2.148 -15.344 -1.541 1 91.56 61 THR B C 1
ATOM 1266 O O . THR B 1 61 ? 3.156 -16.031 -1.373 1 91.56 61 THR B O 1
ATOM 1269 N N . GLY B 1 62 ? 2.113 -14.094 -2.012 1 92.81 62 GLY B N 1
ATOM 1270 C CA . GLY B 1 62 ? 3.385 -13.406 -2.176 1 92.81 62 GLY B CA 1
ATOM 1271 C C . GLY B 1 62 ? 4.102 -13.156 -0.864 1 92.81 62 GLY B C 1
ATOM 1272 O O . GLY B 1 62 ? 3.514 -12.625 0.08 1 92.81 62 GLY B O 1
ATOM 1273 N N . THR B 1 63 ? 5.379 -13.578 -0.824 1 89.12 63 THR B N 1
ATOM 1274 C CA . THR B 1 63 ? 6.238 -13.305 0.322 1 89.12 63 THR B CA 1
ATOM 1275 C C . THR B 1 63 ? 7.258 -12.211 -0.013 1 89.12 63 THR B C 1
ATOM 1277 O O . THR B 1 63 ? 7.945 -12.297 -1.033 1 89.12 63 THR B O 1
ATOM 1280 N N . PRO B 1 64 ? 7.293 -11.18 0.857 1 82.69 64 PRO B N 1
ATOM 1281 C CA . PRO B 1 64 ? 8.203 -10.078 0.56 1 82.69 64 PRO B CA 1
ATOM 1282 C C . PRO B 1 64 ? 9.656 -10.523 0.441 1 82.69 64 PRO B C 1
ATOM 1284 O O . PRO B 1 64 ? 10.102 -11.398 1.192 1 82.69 64 PRO B O 1
ATOM 1287 N N . THR B 1 65 ? 10.297 -10.055 -0.593 1 85.75 65 THR B N 1
ATOM 1288 C CA . THR B 1 65 ? 11.734 -10.172 -0.802 1 85.75 65 THR B CA 1
ATOM 1289 C C . THR B 1 65 ? 12.359 -8.805 -1.062 1 85.75 65 THR B C 1
ATOM 1291 O O . THR B 1 65 ? 11.664 -7.789 -1.055 1 85.75 65 THR B O 1
ATOM 1294 N N . ASP B 1 66 ? 13.711 -8.867 -1.166 1 79.94 66 ASP B N 1
ATOM 1295 C CA . ASP B 1 66 ? 14.352 -7.645 -1.636 1 79.94 66 ASP B CA 1
ATOM 1296 C C . ASP B 1 66 ? 13.875 -7.273 -3.037 1 79.94 66 ASP B C 1
ATOM 1298 O O . ASP B 1 66 ? 14.094 -8.023 -3.992 1 79.94 66 ASP B O 1
ATOM 1302 N N . GLY B 1 67 ? 13 -6.316 -3.199 1 78.5 67 GLY B N 1
ATOM 1303 C CA . GLY B 1 67 ? 12.602 -5.828 -4.508 1 78.5 67 GLY B CA 1
ATOM 1304 C C . GLY B 1 67 ? 11.242 -6.336 -4.949 1 78.5 67 GLY B C 1
ATOM 1305 O O . GLY B 1 67 ? 10.828 -6.109 -6.086 1 78.5 67 GLY B O 1
ATOM 1306 N N . GLY B 1 68 ? 10.641 -7.062 -4.055 1 87.62 68 GLY B N 1
ATOM 1307 C CA . GLY B 1 68 ? 9.32 -7.496 -4.508 1 87.62 68 GLY B CA 1
ATOM 1308 C C . GLY B 1 68 ? 8.773 -8.664 -3.709 1 87.62 68 GLY B C 1
ATOM 1309 O O . GLY B 1 68 ? 8.875 -8.68 -2.48 1 87.62 68 GLY B O 1
ATOM 1310 N N . LEU B 1 69 ? 8.078 -9.523 -4.371 1 91.19 69 LEU B N 1
ATOM 1311 C CA . LEU B 1 69 ? 7.398 -10.672 -3.775 1 91.19 69 LEU B CA 1
ATOM 1312 C C . LEU B 1 69 ? 7.816 -11.969 -4.457 1 91.19 69 LEU B C 1
ATOM 1314 O O . LEU B 1 69 ? 7.973 -12.008 -5.68 1 91.19 69 LEU B O 1
ATOM 1318 N N . ASN B 1 70 ? 8.023 -13 -3.703 1 95 70 ASN B N 1
ATOM 1319 C CA . ASN B 1 70 ? 8.188 -14.352 -4.227 1 95 70 ASN B CA 1
ATOM 1320 C C . ASN B 1 70 ? 6.93 -15.195 -4.008 1 95 70 ASN B C 1
ATOM 1322 O O . ASN B 1 70 ? 6.254 -15.047 -2.986 1 95 70 ASN B O 1
ATOM 1326 N N . TYR B 1 71 ? 6.633 -16.047 -4.957 1 96.81 71 TYR B N 1
ATOM 1327 C CA . TYR B 1 71 ? 5.57 -17.031 -4.875 1 96.81 71 TYR B CA 1
ATOM 1328 C C . TYR B 1 71 ? 6.129 -18.438 -5.066 1 96.81 71 TYR B C 1
ATOM 1330 O O . TYR B 1 71 ? 6.961 -18.672 -5.945 1 96.81 71 TYR B O 1
ATOM 1338 N N . SER B 1 72 ? 5.68 -19.359 -4.25 1 97.69 72 SER B N 1
ATOM 1339 C CA . SER B 1 72 ? 6.164 -20.734 -4.32 1 97.69 72 SER B CA 1
ATOM 1340 C C . SER B 1 72 ? 5.004 -21.734 -4.375 1 97.69 72 SER B C 1
ATOM 1342 O O . SER B 1 72 ? 4.098 -21.672 -3.541 1 97.69 72 SER B O 1
ATOM 1344 N N . PHE B 1 73 ? 5.062 -22.594 -5.387 1 98.19 73 PHE B N 1
ATOM 1345 C CA . PHE B 1 73 ? 4.156 -23.734 -5.473 1 98.19 73 PHE B CA 1
ATOM 1346 C C . PHE B 1 73 ? 4.879 -25.031 -5.121 1 98.19 73 PHE B C 1
ATOM 1348 O O . PHE B 1 73 ? 5.414 -25.703 -6.004 1 98.19 73 PHE B O 1
ATOM 1355 N N . ALA B 1 74 ? 4.836 -25.391 -3.861 1 96.69 74 ALA B N 1
ATOM 1356 C CA . ALA B 1 74 ? 5.77 -26.359 -3.316 1 96.69 74 ALA B CA 1
ATOM 1357 C C . ALA B 1 74 ? 5.23 -27.781 -3.475 1 96.69 74 ALA B C 1
ATOM 1359 O O . ALA B 1 74 ? 5.98 -28.75 -3.34 1 96.69 74 ALA B O 1
ATOM 1360 N N . ASN B 1 75 ? 4.004 -27.906 -3.793 1 98.06 75 ASN B N 1
ATOM 1361 C CA . ASN B 1 75 ? 3.477 -29.266 -3.742 1 98.06 75 ASN B CA 1
ATOM 1362 C C . ASN B 1 75 ? 2.619 -29.578 -4.965 1 98.06 75 ASN B C 1
ATOM 1364 O O . ASN B 1 75 ? 1.732 -30.422 -4.902 1 98.06 75 ASN B O 1
ATOM 1368 N N . LEU B 1 76 ? 2.854 -28.984 -6.074 1 98.56 76 LEU B N 1
ATOM 1369 C CA . LEU B 1 76 ? 2.113 -29.281 -7.297 1 98.56 76 LEU B CA 1
ATOM 1370 C C . LEU B 1 76 ? 2.531 -30.625 -7.875 1 98.56 76 LEU B C 1
ATOM 1372 O O . LEU B 1 76 ? 3.709 -30.984 -7.824 1 98.56 76 LEU B O 1
ATOM 1376 N N . LYS B 1 77 ? 1.546 -31.328 -8.469 1 98.19 77 LYS B N 1
ATOM 1377 C CA . LYS B 1 77 ? 1.734 -32.562 -9.234 1 98.19 77 LYS B CA 1
ATOM 1378 C C . LYS B 1 77 ? 0.889 -32.562 -10.5 1 98.19 77 LYS B C 1
ATOM 1380 O O . LYS B 1 77 ? -0.224 -32.031 -10.508 1 98.19 77 LYS B O 1
ATOM 1385 N N . ILE B 1 78 ? 1.422 -33.062 -11.461 1 98.62 78 ILE B N 1
ATOM 1386 C CA . ILE B 1 78 ? 0.653 -33.375 -12.656 1 98.62 78 ILE B CA 1
ATOM 1387 C C . ILE B 1 78 ? 0.392 -34.875 -12.727 1 98.62 78 ILE B C 1
ATOM 1389 O O . ILE B 1 78 ? 1.33 -35.688 -12.711 1 98.62 78 ILE B O 1
ATOM 1393 N N . THR B 1 79 ? -0.833 -35.25 -12.805 1 98.62 79 THR B N 1
ATOM 1394 C CA . THR B 1 79 ? -1.188 -36.625 -12.531 1 98.62 79 THR B CA 1
ATOM 1395 C C . THR B 1 79 ? -1.212 -37.469 -13.82 1 98.62 79 THR B C 1
ATOM 1397 O O . THR B 1 79 ? -1.231 -38.688 -13.781 1 98.62 79 THR B O 1
ATOM 1400 N N . ALA B 1 80 ? -1.271 -36.812 -15.039 1 98.25 80 ALA B N 1
ATOM 1401 C CA . ALA B 1 80 ? -1.374 -37.531 -16.312 1 98.25 80 ALA B CA 1
ATOM 1402 C C . ALA B 1 80 ? -0.17 -37.219 -17.203 1 98.25 80 ALA B C 1
ATOM 1404 O O . ALA B 1 80 ? 0.296 -36.094 -17.266 1 98.25 80 ALA B O 1
ATOM 1405 N N . PRO B 1 81 ? 0.371 -38.25 -17.906 1 98.44 81 PRO B N 1
ATOM 1406 C CA . PRO B 1 81 ? 1.454 -38 -18.859 1 98.44 81 PRO B CA 1
ATOM 1407 C C . PRO B 1 81 ? 1.043 -37.062 -19.984 1 98.44 81 PRO B C 1
ATOM 1409 O O . PRO B 1 81 ? -0.141 -36.969 -20.328 1 98.44 81 PRO B O 1
ATOM 1412 N N . GLY B 1 82 ? 1.977 -36.344 -20.547 1 98.25 82 GLY B N 1
ATOM 1413 C CA . GLY B 1 82 ? 1.74 -35.406 -21.625 1 98.25 82 GLY B CA 1
ATOM 1414 C C . GLY B 1 82 ? 2.691 -34.219 -21.625 1 98.25 82 GLY B C 1
ATOM 1415 O O . GLY B 1 82 ? 3.709 -34.25 -20.922 1 98.25 82 GLY B O 1
ATOM 1416 N N . GLN B 1 83 ? 2.477 -33.312 -22.5 1 98.56 83 GLN B N 1
ATOM 1417 C CA . GLN B 1 83 ? 3.197 -32.031 -22.562 1 98.56 83 GLN B CA 1
ATOM 1418 C C . GLN B 1 83 ? 2.322 -30.891 -22.094 1 98.56 83 GLN B C 1
ATOM 1420 O O . GLN B 1 83 ? 1.248 -30.641 -22.641 1 98.56 83 GLN B O 1
ATOM 1425 N N . TYR B 1 84 ? 2.852 -30.234 -21.062 1 98.69 84 TYR B N 1
ATOM 1426 C CA . TYR B 1 84 ? 2.047 -29.203 -20.422 1 98.69 84 TYR B CA 1
ATOM 1427 C C . TYR B 1 84 ? 2.883 -27.969 -20.141 1 98.69 84 TYR B C 1
ATOM 1429 O O . TYR B 1 84 ? 4.113 -28.031 -20.109 1 98.69 84 TYR B O 1
ATOM 1437 N N . TYR B 1 85 ? 2.248 -26.891 -19.953 1 98.62 85 TYR B N 1
ATOM 1438 C CA . TYR B 1 85 ? 2.855 -25.75 -19.266 1 98.62 85 TYR B CA 1
ATOM 1439 C C . TYR B 1 85 ? 1.922 -25.203 -18.203 1 98.62 85 TYR B C 1
ATOM 1441 O O . TYR B 1 85 ? 0.712 -25.438 -18.234 1 98.62 85 TYR B O 1
ATOM 1449 N N . VAL B 1 86 ? 2.475 -24.594 -17.203 1 98.56 86 VAL B N 1
ATOM 1450 C CA . VAL B 1 86 ? 1.724 -23.953 -16.141 1 98.56 86 VAL B CA 1
ATOM 1451 C C . VAL B 1 86 ? 1.62 -22.453 -16.406 1 98.56 86 VAL B C 1
ATOM 1453 O O . VAL B 1 86 ? 2.621 -21.797 -16.719 1 98.56 86 VAL B O 1
ATOM 1456 N N . LEU B 1 87 ? 0.431 -21.938 -16.406 1 98.62 87 LEU B N 1
ATOM 1457 C CA . LEU B 1 87 ? 0.158 -20.5 -16.438 1 98.62 87 LEU B CA 1
ATOM 1458 C C . LEU B 1 87 ? -0.141 -19.969 -15.031 1 98.62 87 LEU B C 1
ATOM 1460 O O . LEU B 1 87 ? -1.003 -20.516 -14.336 1 98.62 87 LEU B O 1
ATOM 1464 N N . VAL B 1 88 ? 0.64 -18.984 -14.609 1 98 88 VAL B N 1
ATOM 1465 C CA . VAL B 1 88 ? 0.418 -18.391 -13.289 1 98 88 VAL B CA 1
ATOM 1466 C C . VAL B 1 88 ? -0.107 -16.969 -13.438 1 98 88 VAL B C 1
ATOM 1468 O O . VAL B 1 88 ? 0.509 -16.141 -14.109 1 98 88 VAL B O 1
ATOM 1471 N N . ASN B 1 89 ? -1.263 -16.734 -12.844 1 96.38 89 ASN B N 1
ATOM 1472 C CA . ASN B 1 89 ? -1.828 -15.391 -12.742 1 96.38 89 ASN B CA 1
ATOM 1473 C C . ASN B 1 89 ? -1.615 -14.789 -11.352 1 96.38 89 ASN B C 1
ATOM 1475 O O . ASN B 1 89 ? -1.773 -15.484 -10.344 1 96.38 89 ASN B O 1
ATOM 1479 N N . ILE B 1 90 ? -1.289 -13.516 -11.312 1 94.88 90 ILE B N 1
ATOM 1480 C CA . ILE B 1 90 ? -1.047 -12.852 -10.039 1 94.88 90 ILE B CA 1
ATOM 1481 C C . ILE B 1 90 ? -2.113 -11.789 -9.797 1 94.88 90 ILE B C 1
ATOM 1483 O O . ILE B 1 90 ? -2.477 -11.047 -10.719 1 94.88 90 ILE B O 1
ATOM 1487 N N . PHE B 1 91 ? -2.564 -11.766 -8.531 1 91 91 PHE B N 1
ATOM 1488 C CA . PHE B 1 91 ? -3.619 -10.836 -8.133 1 91 91 PHE B CA 1
ATOM 1489 C C . PHE B 1 91 ? -3.223 -10.07 -6.879 1 91 91 PHE B C 1
ATOM 1491 O O . PHE B 1 91 ? -2.5 -10.594 -6.027 1 91 91 PHE B O 1
ATOM 1498 N N . GLU B 1 92 ? -3.666 -8.828 -6.781 1 83.94 92 GLU B N 1
ATOM 1499 C CA . GLU B 1 92 ? -3.66 -8.039 -5.551 1 83.94 92 GLU B CA 1
ATOM 1500 C C . GLU B 1 92 ? -5.039 -8.031 -4.895 1 83.94 92 GLU B C 1
ATOM 1502 O O . GLU B 1 92 ? -6.047 -7.809 -5.562 1 83.94 92 GLU B O 1
ATOM 1507 N N . GLN B 1 93 ? -4.969 -8.594 -3.621 1 75.56 93 GLN B N 1
ATOM 1508 C CA . GLN B 1 93 ? -6.234 -8.555 -2.893 1 75.56 93 GLN B CA 1
ATOM 1509 C C . GLN B 1 93 ? -6.449 -7.199 -2.23 1 75.56 93 GLN B C 1
ATOM 1511 O O . GLN B 1 93 ? -5.914 -6.938 -1.151 1 75.56 93 GLN B O 1
ATOM 1516 N N . SER B 1 94 ? -6.902 -6.219 -2.766 1 66.44 94 SER B N 1
ATOM 1517 C CA . SER B 1 94 ? -7.387 -5.012 -2.104 1 66.44 94 SER B CA 1
ATOM 1518 C C . SER B 1 94 ? -8.906 -5 -2.01 1 66.44 94 SER B C 1
ATOM 1520 O O . SER B 1 94 ? -9.508 -5.914 -1.438 1 66.44 94 SER B O 1
ATOM 1522 N N . ASN B 1 95 ? -9.656 -4.098 -2.545 1 60.78 95 ASN B N 1
ATOM 1523 C CA . ASN B 1 95 ? -11.102 -4.082 -2.734 1 60.78 95 ASN B CA 1
ATOM 1524 C C . ASN B 1 95 ? -11.523 -4.992 -3.883 1 60.78 95 ASN B C 1
ATOM 1526 O O . ASN B 1 95 ? -12.078 -4.527 -4.879 1 60.78 95 ASN B O 1
ATOM 1530 N N . GLY B 1 96 ? -11.227 -6.34 -3.688 1 68.31 96 GLY B N 1
ATOM 1531 C CA . GLY B 1 96 ? -11.414 -7.309 -4.754 1 68.31 96 GLY B CA 1
ATOM 1532 C C . GLY B 1 96 ? -10.109 -7.797 -5.355 1 68.31 96 GLY B C 1
ATOM 1533 O O . GLY B 1 96 ? -9.031 -7.402 -4.91 1 68.31 96 GLY B O 1
ATOM 1534 N N . ALA B 1 97 ? -10.133 -8.82 -6.195 1 76.44 97 ALA B N 1
ATOM 1535 C CA . ALA B 1 97 ? -8.953 -9.359 -6.871 1 76.44 97 ALA B CA 1
ATOM 1536 C C . ALA B 1 97 ? -8.648 -8.57 -8.141 1 76.44 97 ALA B C 1
ATOM 1538 O O . ALA B 1 97 ? -9.469 -8.5 -9.055 1 76.44 97 ALA B O 1
ATOM 1539 N N . ASN B 1 98 ? -7.574 -7.703 -8.008 1 82.19 98 ASN B N 1
ATOM 1540 C CA . ASN B 1 98 ? -7.066 -7 -9.18 1 82.19 98 ASN B CA 1
ATOM 1541 C C . ASN B 1 98 ? -5.98 -7.809 -9.883 1 82.19 98 ASN B C 1
ATOM 1543 O O . ASN B 1 98 ? -4.965 -8.156 -9.281 1 82.19 98 ASN B O 1
ATOM 1547 N N . TYR B 1 99 ? -6.195 -8.195 -11.133 1 91.19 99 TYR B N 1
ATOM 1548 C CA . TYR B 1 99 ? -5.223 -8.906 -11.953 1 91.19 99 TYR B CA 1
ATOM 1549 C C . TYR B 1 99 ? -4.004 -8.039 -12.234 1 91.19 99 TYR B C 1
ATOM 1551 O O . TYR B 1 99 ? -4.137 -6.906 -12.711 1 91.19 99 TYR B O 1
ATOM 1559 N N . LEU B 1 100 ? -2.812 -8.555 -11.867 1 87.69 100 LEU B N 1
ATOM 1560 C CA . LEU B 1 100 ? -1.6 -7.758 -12.023 1 87.69 100 LEU B CA 1
ATOM 1561 C C . LEU B 1 100 ? -0.788 -8.234 -13.219 1 87.69 100 LEU B C 1
ATOM 1563 O O . LEU B 1 100 ? -0.064 -7.445 -13.836 1 87.69 100 LEU B O 1
ATOM 1567 N N . GLY B 1 101 ? -0.862 -9.477 -13.594 1 93.44 101 GLY B N 1
ATOM 1568 C CA . GLY B 1 101 ? -0.064 -10.055 -14.664 1 93.44 101 GLY B CA 1
ATOM 1569 C C . GLY B 1 101 ? 0.012 -11.57 -14.602 1 93.44 101 GLY B C 1
ATOM 1570 O O . GLY B 1 101 ? -0.68 -12.195 -13.797 1 93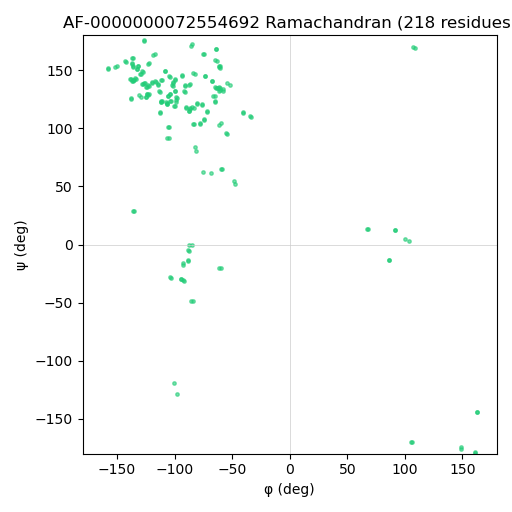.44 101 GLY B O 1
ATOM 1571 N N . GLU B 1 102 ? 0.779 -12.156 -15.617 1 95.88 102 GLU B N 1
ATOM 1572 C CA . GLU B 1 102 ? 0.906 -13.609 -15.695 1 95.88 102 GLU B CA 1
ATOM 1573 C C . GLU B 1 102 ? 2.312 -14.023 -16.125 1 95.88 102 GLU B C 1
ATOM 1575 O O . GLU B 1 102 ? 3.07 -13.203 -16.656 1 95.88 102 GLU B O 1
ATOM 1580 N N . ALA B 1 103 ? 2.625 -15.211 -15.781 1 97.19 103 ALA B N 1
ATOM 1581 C CA . ALA B 1 103 ? 3.834 -15.875 -16.266 1 97.19 103 ALA B CA 1
ATOM 1582 C C . ALA B 1 103 ? 3.529 -17.297 -16.734 1 97.19 103 ALA B C 1
ATOM 1584 O O . ALA B 1 103 ? 2.727 -18 -16.109 1 97.19 103 ALA B O 1
ATOM 1585 N N . ARG B 1 104 ? 4.188 -17.719 -17.812 1 97.19 104 ARG B N 1
ATOM 1586 C CA . ARG B 1 104 ? 4.07 -19.062 -18.375 1 97.19 104 ARG B CA 1
ATOM 1587 C C . ARG B 1 104 ? 5.371 -19.844 -18.219 1 97.19 104 ARG B C 1
ATOM 1589 O O . ARG B 1 104 ? 6.449 -19.328 -18.516 1 97.19 104 ARG B O 1
ATOM 1596 N N . SER B 1 105 ? 5.172 -21 -17.734 1 97.94 105 SER B N 1
ATOM 1597 C CA . SER B 1 105 ? 6.363 -21.844 -17.688 1 97.94 105 SER B CA 1
ATOM 1598 C C . SER B 1 105 ? 6.727 -22.359 -19.078 1 97.94 105 SER B C 1
ATOM 1600 O O . SER B 1 105 ? 5.93 -22.25 -20.016 1 97.94 105 SER B O 1
ATOM 1602 N N . ASN B 1 106 ? 8 -22.859 -19.156 1 98 106 ASN B N 1
ATOM 1603 C CA . ASN B 1 106 ? 8.297 -23.703 -20.312 1 98 106 ASN B CA 1
ATOM 1604 C C . ASN B 1 106 ? 7.461 -24.984 -20.312 1 98 106 ASN B C 1
ATOM 1606 O O . ASN B 1 106 ? 6.773 -25.266 -19.328 1 98 106 ASN B O 1
ATOM 1610 N N . LEU B 1 107 ? 7.5 -25.672 -21.438 1 98.5 107 LEU B N 1
ATOM 1611 C CA . LEU B 1 107 ? 6.816 -26.953 -21.5 1 98.5 107 LEU B CA 1
ATOM 1612 C C . LEU B 1 107 ? 7.434 -27.953 -20.516 1 98.5 107 LEU B C 1
ATOM 1614 O O . LEU B 1 107 ? 8.656 -28.031 -20.406 1 98.5 107 LEU B O 1
ATOM 1618 N N . ILE B 1 108 ? 6.602 -28.594 -19.859 1 98.69 108 ILE B N 1
ATOM 1619 C CA . ILE B 1 108 ? 6.969 -29.672 -18.969 1 98.69 108 ILE B CA 1
ATOM 1620 C C . ILE B 1 108 ? 6.578 -31.016 -19.594 1 98.69 108 ILE B C 1
ATOM 1622 O O . ILE B 1 108 ? 5.406 -31.25 -19.891 1 98.69 108 ILE B O 1
ATOM 1626 N N . THR B 1 109 ? 7.52 -31.844 -19.781 1 98.75 109 THR B N 1
ATOM 1627 C CA . THR B 1 109 ? 7.227 -33.188 -20.25 1 98.75 109 THR B CA 1
ATOM 1628 C C . THR B 1 109 ? 6.934 -34.125 -19.078 1 98.75 109 THR B C 1
ATOM 1630 O O . THR B 1 109 ? 7.805 -34.375 -18.234 1 98.75 109 THR B O 1
ATOM 1633 N N . VAL B 1 110 ? 5.75 -34.594 -19.016 1 98.69 110 VAL B N 1
ATOM 1634 C CA . VAL B 1 110 ? 5.34 -35.5 -17.953 1 98.69 110 VAL B CA 1
ATOM 1635 C C . VAL B 1 110 ? 5.258 -36.906 -18.484 1 98.69 110 VAL B C 1
ATOM 1637 O O . VAL B 1 110 ? 4.605 -37.156 -19.5 1 98.69 110 VAL B O 1
ATOM 1640 N N . VAL B 1 111 ? 5.949 -37.844 -17.719 1 98.25 111 VAL B N 1
ATOM 1641 C CA . VAL B 1 111 ? 5.965 -39.219 -18.172 1 98.25 111 VAL B CA 1
ATOM 1642 C C . VAL B 1 111 ? 5.324 -40.125 -17.125 1 98.25 111 VAL B C 1
ATOM 1644 O O . VAL B 1 111 ? 5.273 -39.75 -15.938 1 98.25 111 VAL B O 1
#

Nearest PDB structures (foldseek):
  7lr3-assembly1_D  TM=6.675E-01  e=1.064E+00  Plasmodium berghei
  5t5w-assembly1_B  TM=4.122E-01  e=1.393E+00  Homo sapiens
  3s3p-assembly1_A  TM=3.530E-01  e=8.132E-01  Homo sapiens
  3og6-assembly1_B  TM=4.230E-01  e=1.924E+00  Homo sapiens
  7zgj-assembly1_B  TM=3.721E-01  e=3.670E+00  Homo sapiens